Protein AF-A0A7V2GY27-F1 (afdb_monomer_lite)

Sequence (184 aa):
MRRNFKLAAVVVALALAGCASVPTGPSLQALPGRTKSFEAFQYDDAVCRDYALAQIGGRSASDRANEAAAASAVAGTVIGAAAGAAIGGDSSAAGVGAGLGLITGAMIGAGQAQGSYYASQRRYDAAYYQCMYAKGHKVPLYGRYTPTPRRPPPPPPPPSAPPVYPPADLPPSAYPPPNAPPPR

Structure (mmCIF, N/CA/C/O backbone):
data_AF-A0A7V2GY27-F1
#
_entry.id   AF-A0A7V2GY27-F1
#
loop_
_atom_site.group_PDB
_atom_site.id
_atom_site.type_symbol
_atom_site.label_atom_id
_atom_site.label_alt_id
_atom_site.label_comp_id
_atom_site.label_asym_id
_atom_site.label_entity_id
_atom_site.label_seq_id
_atom_site.pdbx_PDB_ins_code
_atom_site.Cartn_x
_atom_site.Cartn_y
_atom_site.Cartn_z
_atom_site.occupancy
_atom_site.B_iso_or_equiv
_atom_site.auth_seq_id
_atom_site.auth_comp_id
_atom_site.auth_asym_id
_atom_site.auth_atom_id
_atom_site.pdbx_PDB_model_num
ATOM 1 N N . MET A 1 1 ? 26.731 -26.761 -19.975 1.00 52.31 1 MET A N 1
ATOM 2 C CA . MET A 1 1 ? 26.980 -25.427 -19.372 1.00 52.31 1 MET A CA 1
ATOM 3 C C . MET A 1 1 ? 25.763 -24.492 -19.418 1.00 52.31 1 MET A C 1
ATOM 5 O O . MET A 1 1 ? 25.386 -23.979 -18.376 1.00 52.31 1 MET A O 1
ATOM 9 N N . ARG A 1 2 ? 25.071 -24.325 -20.560 1.00 56.22 2 ARG A N 1
ATOM 10 C CA . ARG A 1 2 ? 23.906 -23.412 -20.699 1.00 56.22 2 ARG A CA 1
ATOM 11 C C . ARG A 1 2 ? 22.703 -23.712 -19.781 1.00 56.22 2 ARG A C 1
ATOM 13 O O . ARG A 1 2 ? 21.993 -22.791 -19.398 1.00 56.22 2 ARG A O 1
ATOM 20 N N . ARG A 1 3 ? 22.467 -24.980 -19.417 1.00 60.03 3 ARG A N 1
ATOM 21 C CA . ARG A 1 3 ? 21.336 -25.394 -18.558 1.00 60.03 3 ARG A CA 1
ATOM 22 C C . ARG A 1 3 ? 21.545 -25.023 -17.083 1.00 60.03 3 ARG A C 1
ATOM 24 O O . ARG A 1 3 ? 20.613 -24.565 -16.437 1.00 60.03 3 ARG A O 1
ATOM 31 N N . ASN A 1 4 ? 22.782 -25.120 -16.599 1.00 55.03 4 ASN A N 1
ATOM 32 C CA . ASN A 1 4 ? 23.140 -24.802 -15.214 1.00 55.03 4 ASN A CA 1
ATOM 33 C C . ASN A 1 4 ? 23.143 -23.283 -14.972 1.00 55.03 4 ASN A C 1
ATOM 35 O O . ASN A 1 4 ? 22.745 -22.840 -13.904 1.00 55.03 4 ASN A O 1
ATOM 39 N N . PHE A 1 5 ? 23.503 -22.487 -15.986 1.00 61.53 5 PHE A N 1
ATOM 40 C CA . PHE A 1 5 ? 23.463 -21.021 -15.911 1.00 61.53 5 PHE A CA 1
ATOM 41 C C . PHE A 1 5 ? 22.023 -20.479 -15.848 1.00 61.53 5 PHE A C 1
ATOM 43 O O . PHE A 1 5 ? 21.735 -19.562 -15.086 1.00 61.53 5 PHE A O 1
ATOM 50 N N . LYS A 1 6 ? 21.090 -21.099 -16.591 1.00 62.25 6 LYS A N 1
ATOM 51 C CA . LYS A 1 6 ? 19.653 -20.782 -16.508 1.00 62.25 6 LYS A CA 1
ATOM 52 C C . LYS A 1 6 ? 19.064 -21.144 -15.142 1.00 62.25 6 LYS A C 1
ATOM 54 O O . LYS A 1 6 ? 18.304 -20.360 -14.589 1.00 62.25 6 LYS A O 1
ATOM 59 N N . LEU A 1 7 ? 19.443 -22.298 -14.588 1.00 62.97 7 LEU A N 1
ATOM 60 C CA . LEU A 1 7 ? 19.020 -22.721 -13.249 1.00 62.97 7 LEU A CA 1
ATOM 61 C C . LEU A 1 7 ? 19.552 -21.780 -12.159 1.00 62.97 7 LEU A C 1
ATOM 63 O O . LEU A 1 7 ? 18.785 -21.372 -11.297 1.00 62.97 7 LEU A O 1
ATOM 67 N N . ALA A 1 8 ? 20.820 -21.367 -12.236 1.00 66.88 8 ALA A N 1
ATOM 68 C CA . ALA A 1 8 ? 21.403 -20.418 -11.288 1.00 66.88 8 ALA A CA 1
ATOM 69 C C . ALA A 1 8 ? 20.714 -19.041 -11.334 1.00 66.88 8 ALA A C 1
ATOM 71 O O . ALA A 1 8 ? 20.395 -18.484 -10.288 1.00 66.88 8 ALA A O 1
ATOM 72 N N . ALA A 1 9 ? 20.415 -18.521 -12.530 1.00 68.50 9 ALA A N 1
ATOM 73 C CA . ALA A 1 9 ? 19.710 -17.247 -12.689 1.00 68.50 9 ALA A CA 1
ATOM 74 C C . ALA A 1 9 ? 18.280 -17.284 -12.117 1.00 68.50 9 ALA A C 1
ATOM 76 O O . ALA A 1 9 ? 17.857 -16.338 -11.457 1.00 68.50 9 ALA A O 1
ATOM 77 N N . VAL A 1 10 ? 17.555 -18.391 -12.317 1.00 70.94 10 VAL A N 1
ATOM 78 C CA . VAL A 1 10 ? 16.206 -18.586 -11.755 1.00 70.94 10 VAL A CA 1
ATOM 79 C C . VAL A 1 10 ? 16.255 -18.697 -10.231 1.00 70.94 10 VAL A C 1
ATOM 81 O O . VAL A 1 10 ? 15.447 -18.073 -9.551 1.00 70.94 10 VAL A O 1
ATOM 84 N N . VAL A 1 11 ? 17.222 -19.435 -9.681 1.00 70.19 11 VAL A N 1
ATOM 85 C CA . VAL A 1 11 ? 17.384 -19.597 -8.227 1.00 70.19 11 VAL A CA 1
ATOM 86 C C . VAL A 1 11 ? 17.733 -18.271 -7.550 1.00 70.19 11 VAL A C 1
ATOM 88 O O . VAL A 1 11 ? 17.158 -17.953 -6.515 1.00 70.19 11 VAL A O 1
ATOM 91 N N . VAL A 1 12 ? 18.615 -17.465 -8.148 1.00 70.25 12 VAL A N 1
ATOM 92 C CA . VAL A 1 12 ? 18.959 -16.133 -7.625 1.00 70.25 12 VAL A CA 1
ATOM 93 C C . VAL A 1 12 ? 17.755 -15.188 -7.692 1.00 70.25 12 VAL A C 1
ATOM 95 O O . VAL A 1 12 ? 17.472 -14.501 -6.713 1.00 70.25 12 VAL A O 1
ATOM 98 N N . ALA A 1 13 ? 16.995 -15.198 -8.792 1.00 66.81 13 ALA A N 1
ATOM 99 C CA . ALA A 1 13 ? 15.778 -14.396 -8.923 1.00 66.81 13 ALA A CA 1
ATOM 100 C C . ALA A 1 13 ? 14.701 -14.781 -7.888 1.00 66.81 13 ALA A C 1
ATOM 102 O O . ALA A 1 13 ? 14.084 -13.901 -7.290 1.00 66.81 13 ALA A O 1
ATOM 103 N N . LEU A 1 14 ? 14.515 -16.081 -7.626 1.00 63.41 14 LEU A N 1
ATOM 104 C CA . LEU A 1 14 ? 13.609 -16.562 -6.578 1.00 63.41 14 LEU A CA 1
ATOM 105 C C . LEU A 1 14 ? 14.096 -16.195 -5.169 1.00 63.41 14 LEU A C 1
ATOM 107 O O . LEU A 1 14 ? 13.284 -15.812 -4.330 1.00 63.41 14 LEU A O 1
ATOM 111 N N . ALA A 1 15 ? 15.403 -16.280 -4.908 1.00 61.28 15 ALA A N 1
ATOM 112 C CA . ALA A 1 15 ? 15.974 -15.947 -3.605 1.00 61.28 15 ALA A CA 1
ATOM 113 C C . ALA A 1 15 ? 15.832 -14.451 -3.263 1.00 61.28 15 ALA A C 1
ATOM 115 O O . ALA A 1 15 ? 15.604 -14.106 -2.107 1.00 61.28 15 ALA A O 1
ATOM 116 N N . LEU A 1 16 ? 15.912 -13.563 -4.260 1.00 59.69 16 LEU A N 1
ATOM 117 C CA . LEU A 1 16 ? 15.761 -12.112 -4.079 1.00 59.69 16 LEU A CA 1
ATOM 118 C C . LEU A 1 16 ? 14.300 -11.676 -3.871 1.00 59.69 16 LEU A C 1
ATOM 120 O O . LEU A 1 16 ? 14.054 -10.707 -3.157 1.00 59.69 16 LEU A O 1
ATOM 124 N N . ALA A 1 17 ? 13.328 -12.396 -4.440 1.00 59.81 17 ALA A N 1
ATOM 125 C CA . ALA A 1 17 ? 11.902 -12.105 -4.258 1.00 59.81 17 ALA A CA 1
ATOM 126 C C . ALA A 1 17 ? 11.380 -12.459 -2.847 1.00 59.81 17 ALA A C 1
ATOM 128 O O . ALA A 1 17 ? 10.356 -11.932 -2.418 1.00 59.81 17 ALA A O 1
ATOM 129 N N . GLY A 1 18 ? 12.076 -13.337 -2.115 1.00 53.78 18 GLY A N 1
ATOM 130 C CA . GLY A 1 18 ? 11.618 -13.869 -0.827 1.00 53.78 18 GLY A CA 1
ATOM 131 C C . GLY A 1 18 ? 11.840 -12.972 0.398 1.00 53.78 18 GLY A C 1
ATOM 132 O O . GLY A 1 18 ? 11.224 -13.217 1.431 1.00 53.78 18 GLY A O 1
ATOM 133 N N . CYS A 1 19 ? 12.686 -11.939 0.324 1.00 54.16 19 CYS A N 1
ATOM 134 C CA . CYS A 1 19 ? 13.093 -11.180 1.520 1.00 54.16 19 CYS A CA 1
ATOM 135 C C . CYS A 1 19 ? 12.260 -9.914 1.810 1.00 54.16 19 CYS A C 1
ATOM 137 O O . CYS A 1 19 ? 12.507 -9.255 2.817 1.00 54.16 19 CYS A O 1
ATOM 139 N N . ALA A 1 20 ? 11.280 -9.562 0.970 1.00 54.66 20 ALA A N 1
ATOM 140 C CA . ALA A 1 20 ? 10.454 -8.358 1.127 1.00 54.66 20 ALA A CA 1
ATOM 141 C C . ALA A 1 20 ? 8.989 -8.690 1.470 1.00 54.66 20 ALA A C 1
ATOM 143 O O . ALA A 1 20 ? 8.054 -8.180 0.857 1.00 54.66 20 ALA A O 1
ATOM 144 N N . SER A 1 21 ? 8.755 -9.556 2.457 1.00 50.53 21 SER A N 1
ATOM 145 C CA . SER A 1 21 ? 7.412 -9.734 3.018 1.00 50.53 21 SER A CA 1
ATOM 146 C C . SER A 1 21 ? 7.105 -8.580 3.976 1.00 50.53 21 SER A C 1
ATOM 148 O O . SER A 1 21 ? 7.425 -8.636 5.165 1.00 50.53 21 SER A O 1
ATOM 150 N N . VAL A 1 22 ? 6.513 -7.505 3.458 1.00 53.66 22 VAL A N 1
ATOM 151 C CA . VAL A 1 22 ? 5.982 -6.425 4.298 1.00 53.66 22 VAL A CA 1
ATOM 152 C C . VAL A 1 22 ? 4.658 -6.902 4.908 1.00 53.66 22 VAL A C 1
ATOM 154 O O . VAL A 1 22 ? 3.794 -7.364 4.161 1.00 53.66 22 VAL A O 1
ATOM 157 N N . PRO A 1 23 ? 4.480 -6.847 6.239 1.00 53.91 23 PRO A N 1
ATOM 158 C CA . PRO A 1 23 ? 3.304 -7.412 6.885 1.00 53.91 23 PRO A CA 1
ATOM 159 C C . PRO A 1 23 ? 2.015 -6.718 6.435 1.00 53.91 23 PRO A C 1
ATOM 161 O O . PRO A 1 23 ? 1.900 -5.494 6.436 1.00 53.91 23 PRO A O 1
ATOM 164 N N . THR A 1 24 ? 1.018 -7.528 6.086 1.00 62.22 24 THR A N 1
ATOM 165 C CA . THR A 1 24 ? -0.318 -7.089 5.682 1.00 62.22 24 THR A CA 1
ATOM 166 C C . THR A 1 24 ? -1.163 -6.812 6.920 1.00 62.22 24 THR A C 1
ATOM 168 O O . THR A 1 24 ? -1.846 -7.692 7.450 1.00 62.22 24 THR A O 1
ATOM 171 N N . GLY A 1 25 ? -1.089 -5.588 7.428 1.00 67.12 25 GLY A N 1
ATOM 172 C CA . GLY A 1 25 ? -1.874 -5.152 8.577 1.00 67.12 25 GLY A CA 1
ATOM 173 C C . GLY A 1 25 ? -2.094 -3.644 8.568 1.00 67.12 25 GLY A C 1
ATOM 174 O O . GLY A 1 25 ? -1.379 -2.933 7.859 1.00 67.12 25 GLY A O 1
ATOM 175 N N . PRO A 1 26 ? -3.091 -3.143 9.319 1.00 69.06 26 PRO A N 1
ATOM 176 C CA . PRO A 1 26 ? -3.285 -1.708 9.468 1.00 69.06 26 PRO A CA 1
ATOM 177 C C . PRO A 1 26 ? -2.054 -1.089 10.137 1.00 69.06 26 PRO A C 1
ATOM 179 O O . PRO A 1 26 ? -1.414 -1.720 10.982 1.00 69.06 26 PRO A O 1
ATOM 182 N N . SER A 1 27 ? -1.714 0.145 9.769 1.00 75.69 27 SER A N 1
ATOM 183 C CA . SER A 1 27 ? -0.501 0.790 10.291 1.00 75.69 27 SER A CA 1
ATOM 184 C C . SER A 1 27 ? -0.570 1.102 11.793 1.00 75.69 27 SER A C 1
ATOM 186 O O . SER A 1 27 ? 0.468 1.233 12.439 1.00 75.69 27 SER A O 1
ATOM 188 N N . LEU A 1 28 ? -1.774 1.167 12.371 1.00 80.12 28 LEU A N 1
ATOM 189 C CA . LEU A 1 28 ? -2.019 1.175 13.812 1.00 80.12 28 LEU A CA 1
ATOM 190 C C . LEU A 1 28 ? -3.192 0.242 14.135 1.00 80.12 28 LEU A C 1
ATOM 192 O O . LEU A 1 28 ? -4.124 0.080 13.350 1.00 80.12 28 LEU A O 1
ATOM 196 N N . GLN A 1 29 ? -3.162 -0.378 15.310 1.00 81.69 29 GLN A N 1
ATOM 197 C CA . GLN A 1 29 ? -4.257 -1.247 15.739 1.00 81.69 29 GLN A CA 1
ATOM 198 C C . GLN A 1 29 ? -5.392 -0.422 16.356 1.00 81.69 29 GLN A C 1
ATOM 200 O O . GLN A 1 29 ? -5.151 0.505 17.134 1.00 81.69 29 GLN A O 1
ATOM 205 N N . ALA A 1 30 ? -6.636 -0.761 16.007 1.00 84.38 30 ALA A N 1
ATOM 206 C CA . ALA A 1 30 ? -7.815 -0.232 16.683 1.00 84.38 30 ALA A CA 1
ATOM 207 C C . ALA A 1 30 ? -7.973 -0.887 18.066 1.00 84.38 30 ALA A C 1
ATOM 209 O O . ALA A 1 30 ? -7.507 -2.000 18.295 1.00 84.38 30 ALA A O 1
ATOM 210 N N . LEU A 1 31 ? -8.636 -0.195 18.992 1.00 85.94 31 LEU A N 1
ATOM 211 C CA . LEU A 1 31 ? -8.922 -0.710 20.331 1.00 85.94 31 LEU A CA 1
ATOM 212 C C . LEU A 1 31 ? -10.403 -1.090 20.474 1.00 85.94 31 LEU A C 1
ATOM 214 O O . LEU A 1 31 ? -11.264 -0.427 19.881 1.00 85.94 31 LEU A O 1
ATOM 218 N N . PRO A 1 32 ? -10.723 -2.075 21.335 1.00 84.75 32 PRO A N 1
ATOM 219 C CA . PRO A 1 32 ? -12.102 -2.408 21.655 1.00 84.75 32 PRO A CA 1
ATOM 220 C C . PRO A 1 32 ? -12.875 -1.188 22.169 1.00 84.75 32 PRO A C 1
ATOM 222 O O . PRO A 1 32 ? -12.376 -0.377 22.963 1.00 84.75 32 PRO A O 1
ATOM 225 N N . GLY A 1 33 ? -14.127 -1.061 21.726 1.00 84.31 33 GLY A N 1
ATOM 226 C CA . GLY A 1 33 ? -15.079 -0.134 22.334 1.00 84.31 33 GLY A CA 1
ATOM 227 C C . GLY A 1 33 ? -15.289 -0.454 23.820 1.00 84.31 33 GLY A C 1
ATOM 228 O O . GLY A 1 33 ? -15.193 -1.604 24.235 1.00 84.31 33 GLY A O 1
ATOM 229 N N . ARG A 1 34 ? -15.622 0.555 24.641 1.00 77.69 34 ARG A N 1
ATOM 230 C CA . ARG A 1 34 ? -15.824 0.376 26.101 1.00 77.69 34 ARG A CA 1
ATOM 231 C C . ARG A 1 34 ? -16.941 -0.617 26.453 1.00 77.69 34 ARG A C 1
ATOM 233 O O . ARG A 1 34 ? -17.018 -1.052 27.593 1.00 77.69 34 ARG A O 1
ATOM 240 N N . THR A 1 35 ? -17.811 -0.918 25.496 1.00 82.69 35 THR A N 1
ATOM 241 C CA . THR A 1 35 ? -18.996 -1.769 25.639 1.00 82.69 35 THR A CA 1
ATOM 242 C C . THR A 1 35 ? -18.878 -3.096 24.877 1.00 82.69 35 THR A C 1
ATOM 244 O O . THR A 1 35 ? -19.843 -3.852 24.842 1.00 82.69 35 THR A O 1
ATOM 247 N N . LYS A 1 36 ? -17.732 -3.392 24.244 1.00 83.50 36 LYS A N 1
ATOM 248 C CA . LYS A 1 36 ? -17.514 -4.602 23.431 1.00 83.50 36 LYS A CA 1
ATOM 249 C C . LYS A 1 36 ? -16.613 -5.597 24.170 1.00 83.50 36 LYS A C 1
ATOM 251 O O . LYS A 1 36 ? -15.629 -5.187 24.780 1.00 83.50 36 LYS A O 1
ATOM 256 N N . SER A 1 37 ? -16.928 -6.895 24.087 1.00 89.44 37 SER A N 1
ATOM 257 C CA . SER A 1 37 ? -16.021 -7.949 24.561 1.00 89.44 37 SER A CA 1
ATOM 258 C C . SER A 1 37 ? -14.826 -8.103 23.618 1.00 89.44 37 SER A C 1
ATOM 260 O O . SER A 1 37 ? -14.854 -7.653 22.467 1.00 89.44 37 SER A O 1
ATOM 262 N N . PHE A 1 38 ? -13.771 -8.752 24.104 1.00 88.19 38 PHE A N 1
ATOM 263 C CA . PHE A 1 38 ? -12.585 -9.007 23.298 1.00 88.19 38 PHE A CA 1
ATOM 264 C C . PHE A 1 38 ? -12.872 -9.976 22.141 1.00 88.19 38 PHE A C 1
ATOM 266 O O . PHE A 1 38 ? -12.387 -9.763 21.034 1.00 88.19 38 PHE A O 1
ATOM 273 N N . GLU A 1 39 ? -13.721 -10.985 22.343 1.00 90.00 39 GLU A N 1
ATOM 274 C CA . GLU A 1 39 ? -14.120 -11.923 21.285 1.00 90.00 39 GLU A CA 1
ATOM 275 C C . GLU A 1 39 ? -14.894 -11.208 20.173 1.00 90.00 39 GLU A C 1
ATOM 277 O O . GLU A 1 39 ? -14.614 -11.408 18.991 1.00 90.00 39 GLU A O 1
ATOM 282 N N . ALA A 1 40 ? -15.819 -10.315 20.545 1.00 90.06 40 ALA A N 1
ATOM 283 C CA . ALA A 1 40 ? -16.551 -9.496 19.583 1.00 90.06 40 ALA A CA 1
ATOM 284 C C . ALA A 1 40 ? -15.607 -8.568 18.803 1.00 90.06 40 ALA A C 1
ATOM 286 O O . ALA A 1 40 ? -15.777 -8.384 17.600 1.00 90.06 40 ALA A O 1
ATOM 287 N N . PHE A 1 41 ? -14.592 -8.010 19.469 1.00 92.00 41 PHE A N 1
ATOM 288 C CA . PHE A 1 41 ? -13.549 -7.230 18.808 1.00 92.00 41 PHE A CA 1
ATOM 289 C C . PHE A 1 41 ? -12.737 -8.072 17.818 1.00 92.00 41 PHE A C 1
ATOM 291 O O . PHE A 1 41 ? -12.538 -7.617 16.701 1.00 92.00 41 PHE A O 1
ATOM 298 N N . GLN A 1 42 ? -12.310 -9.288 18.175 1.00 91.56 42 GLN A N 1
ATOM 299 C CA . GLN A 1 42 ? -11.539 -10.141 17.262 1.00 91.56 42 GLN A CA 1
ATOM 300 C C . GLN A 1 42 ? -12.334 -10.530 16.011 1.00 91.56 42 GLN A C 1
ATOM 302 O O . GLN A 1 42 ? -11.801 -10.495 14.902 1.00 91.56 42 GLN A O 1
ATOM 307 N N . TYR A 1 43 ? -13.620 -10.853 16.173 1.00 93.69 43 TYR A N 1
ATOM 308 C CA . TYR A 1 43 ? -14.501 -11.125 15.037 1.00 93.69 43 TYR A CA 1
ATOM 309 C C . TYR A 1 43 ? -14.671 -9.887 14.145 1.00 93.69 43 TYR A C 1
ATOM 311 O O . TYR A 1 43 ? -14.572 -9.964 12.920 1.00 93.69 43 TYR A O 1
ATOM 319 N N . ASP A 1 44 ? -14.897 -8.725 14.760 1.00 92.88 44 ASP A N 1
ATOM 320 C CA . ASP A 1 44 ? -15.034 -7.460 14.046 1.00 92.88 44 ASP A CA 1
ATOM 321 C C . ASP A 1 44 ? -13.736 -7.046 13.332 1.00 92.88 44 ASP A C 1
ATOM 323 O O . ASP A 1 44 ? -13.807 -6.587 12.192 1.00 92.88 44 ASP A O 1
ATOM 327 N N . ASP A 1 45 ? -12.573 -7.259 13.953 1.00 90.88 45 ASP A N 1
ATOM 328 C CA . ASP A 1 45 ? -11.250 -6.992 13.380 1.00 90.88 45 ASP A CA 1
ATOM 329 C C . 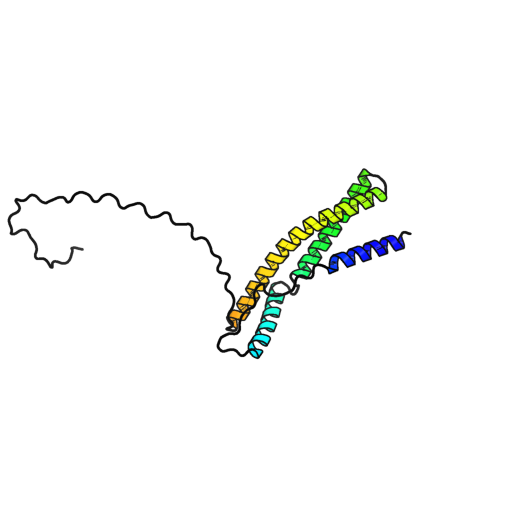ASP A 1 45 ? -11.019 -7.817 12.112 1.00 90.88 45 ASP A C 1
ATOM 331 O O . ASP A 1 45 ? -10.674 -7.251 11.076 1.00 90.88 45 ASP A O 1
ATOM 335 N N . ALA A 1 46 ? -11.283 -9.127 12.157 1.00 91.31 46 ALA A N 1
ATOM 336 C CA . ALA A 1 46 ? -11.143 -10.007 10.998 1.00 91.31 46 ALA A CA 1
ATOM 337 C C . ALA A 1 46 ? -12.033 -9.556 9.826 1.00 91.31 46 ALA A C 1
ATOM 339 O O . ALA A 1 46 ? -11.549 -9.375 8.709 1.00 91.31 46 ALA A O 1
ATOM 340 N N . VAL A 1 47 ? -13.312 -9.265 10.094 1.00 93.50 47 VAL A N 1
ATOM 341 C CA . VAL A 1 47 ? -14.252 -8.768 9.074 1.00 93.50 47 VAL A CA 1
ATOM 342 C C . VAL A 1 47 ? -13.790 -7.429 8.491 1.00 93.50 47 VAL A C 1
ATOM 344 O O . VAL A 1 47 ? -13.871 -7.213 7.281 1.00 93.50 47 VAL A O 1
ATOM 347 N N . CYS A 1 48 ? -13.300 -6.514 9.329 1.00 92.56 48 CYS A N 1
ATOM 348 C CA . CYS A 1 48 ? -12.838 -5.209 8.868 1.00 92.56 48 CYS A CA 1
ATOM 349 C C . CYS A 1 48 ? -11.516 -5.282 8.090 1.00 92.56 48 CYS A C 1
ATOM 351 O O . CYS A 1 48 ? -11.313 -4.470 7.184 1.00 92.56 48 CYS A O 1
ATOM 353 N N . ARG A 1 49 ? -10.640 -6.251 8.385 1.00 90.19 49 ARG A N 1
ATOM 354 C CA . ARG A 1 49 ? -9.448 -6.540 7.571 1.00 90.19 49 ARG A CA 1
ATOM 355 C C . ARG A 1 49 ? -9.831 -7.052 6.189 1.00 90.19 49 ARG A C 1
ATOM 357 O O . ARG A 1 49 ? -9.339 -6.510 5.204 1.00 90.19 49 ARG A O 1
ATOM 364 N N . ASP A 1 50 ? -10.754 -8.005 6.105 1.00 89.81 50 ASP A N 1
ATOM 365 C CA . ASP A 1 50 ? -11.231 -8.534 4.820 1.00 89.81 50 ASP A CA 1
ATOM 366 C C . ASP A 1 50 ? -11.910 -7.452 3.976 1.00 89.81 50 ASP A C 1
ATOM 368 O O . ASP A 1 50 ? -11.632 -7.315 2.783 1.00 89.81 50 ASP A O 1
ATOM 372 N N . TYR A 1 51 ? -12.739 -6.611 4.599 1.00 90.75 51 TYR A N 1
ATOM 373 C CA . TYR A 1 51 ? -13.337 -5.456 3.932 1.00 90.75 51 TYR A CA 1
ATOM 374 C C . TYR A 1 51 ? -12.277 -4.479 3.396 1.00 90.75 51 TYR A C 1
ATOM 376 O O . TYR A 1 51 ? -12.364 -4.015 2.255 1.00 90.75 51 TYR A O 1
ATOM 384 N N . ALA A 1 52 ? -11.249 -4.181 4.193 1.00 89.50 52 ALA A N 1
ATOM 385 C CA . ALA A 1 52 ? -10.159 -3.304 3.782 1.00 89.50 52 ALA A CA 1
ATOM 386 C C . ALA A 1 52 ? -9.308 -3.911 2.653 1.00 89.50 52 ALA A C 1
ATOM 388 O O . ALA A 1 52 ? -8.928 -3.191 1.725 1.00 89.50 52 ALA A O 1
ATOM 389 N N . LEU A 1 53 ? -9.060 -5.227 2.678 1.00 86.69 53 LEU A N 1
ATOM 390 C CA . LEU A 1 53 ? -8.411 -5.959 1.585 1.00 86.69 53 LEU A CA 1
ATOM 391 C C . LEU A 1 53 ? -9.245 -5.890 0.301 1.00 86.69 53 LEU A C 1
ATOM 393 O O . LEU A 1 53 ? -8.709 -5.599 -0.771 1.00 86.69 53 LEU A O 1
ATOM 397 N N . ALA A 1 54 ? -10.560 -6.093 0.397 1.00 85.94 54 ALA A N 1
ATOM 398 C CA . ALA A 1 54 ? -11.463 -5.992 -0.746 1.00 85.94 54 ALA A CA 1
ATOM 399 C C . ALA A 1 54 ? -11.427 -4.588 -1.380 1.00 85.94 54 ALA A C 1
ATOM 401 O O . ALA A 1 54 ? -11.338 -4.468 -2.602 1.00 85.94 54 ALA A O 1
ATOM 402 N N . GLN A 1 55 ? -11.379 -3.528 -0.565 1.00 84.06 55 GLN A N 1
ATOM 403 C CA . GLN A 1 55 ? -11.301 -2.131 -1.021 1.00 84.06 55 GLN A CA 1
ATOM 404 C C . GLN A 1 55 ? -10.010 -1.788 -1.784 1.00 84.06 55 GLN A C 1
ATOM 406 O O . GLN A 1 55 ? -10.003 -0.890 -2.628 1.00 84.06 55 GLN A O 1
ATOM 411 N N . ILE A 1 56 ? -8.909 -2.506 -1.540 1.00 82.81 56 ILE A N 1
ATOM 412 C CA . ILE A 1 56 ? -7.660 -2.333 -2.302 1.00 82.81 56 ILE A CA 1
ATOM 413 C C . ILE A 1 56 ? -7.534 -3.296 -3.495 1.00 82.81 56 ILE A C 1
ATOM 415 O O . ILE A 1 56 ? -6.531 -3.251 -4.218 1.00 82.81 56 ILE A O 1
ATOM 419 N N . GLY A 1 57 ? -8.574 -4.093 -3.767 1.00 77.06 57 GLY A N 1
ATOM 420 C CA . GLY A 1 57 ? -8.671 -5.008 -4.907 1.00 77.06 57 GLY A CA 1
ATOM 421 C C . GLY A 1 57 ? -8.323 -6.461 -4.582 1.00 77.06 57 GLY A C 1
ATOM 422 O O . GLY A 1 57 ? -7.872 -7.176 -5.473 1.00 77.06 57 GLY A O 1
ATOM 423 N N . GLY A 1 58 ? -8.458 -6.881 -3.319 1.00 67.31 58 GLY A N 1
ATOM 424 C CA . GLY A 1 58 ? -8.236 -8.263 -2.866 1.00 67.31 58 GLY A CA 1
ATOM 425 C C . GLY A 1 58 ? -6.781 -8.736 -2.924 1.00 67.31 58 GLY A C 1
ATOM 426 O O . GLY A 1 58 ? -6.493 -9.881 -2.593 1.00 67.31 58 GLY A O 1
ATOM 427 N N . ARG A 1 59 ? -5.860 -7.863 -3.343 1.00 65.44 59 ARG A N 1
ATOM 428 C CA . ARG A 1 59 ? -4.417 -8.094 -3.346 1.00 65.44 59 ARG A CA 1
ATOM 429 C C . ARG A 1 59 ? -3.776 -7.236 -2.279 1.00 65.44 59 ARG A C 1
ATOM 431 O O . ARG A 1 59 ? -4.095 -6.052 -2.153 1.00 65.44 59 ARG A O 1
ATOM 438 N N . SER A 1 60 ? -2.870 -7.839 -1.527 1.00 68.06 60 SER A N 1
ATOM 439 C CA . SER A 1 60 ? -2.136 -7.134 -0.492 1.00 68.06 60 SER A CA 1
ATOM 440 C C . SER A 1 60 ? -1.242 -6.036 -1.082 1.00 68.06 60 SER A C 1
ATOM 442 O O . SER A 1 60 ? -0.880 -6.053 -2.264 1.00 68.06 60 SER A O 1
ATOM 444 N N . ALA A 1 61 ? -0.850 -5.067 -0.250 1.00 64.94 61 ALA A N 1
ATOM 445 C CA . ALA A 1 61 ? 0.122 -4.052 -0.653 1.00 64.94 61 ALA A CA 1
ATOM 446 C C . ALA A 1 61 ? 1.472 -4.682 -1.063 1.00 64.94 61 ALA A C 1
ATOM 448 O O . ALA A 1 61 ? 2.137 -4.160 -1.958 1.00 64.94 61 ALA A O 1
ATOM 449 N N . SER A 1 62 ? 1.838 -5.827 -0.474 1.00 64.69 62 SER A N 1
ATOM 450 C CA . SER A 1 62 ? 3.022 -6.610 -0.843 1.00 64.69 62 SER A CA 1
ATOM 451 C C . SER A 1 62 ? 2.918 -7.246 -2.230 1.00 64.69 62 SER A C 1
ATOM 453 O O . SER A 1 62 ? 3.889 -7.193 -2.977 1.00 64.69 62 SER A O 1
ATOM 455 N N . ASP A 1 63 ? 1.753 -7.767 -2.634 1.00 68.81 63 ASP A N 1
ATOM 456 C CA . ASP A 1 63 ? 1.591 -8.371 -3.970 1.00 68.81 63 ASP A CA 1
ATOM 457 C C . ASP A 1 63 ? 1.805 -7.332 -5.076 1.00 68.81 63 ASP A C 1
ATOM 459 O O . ASP A 1 63 ? 2.537 -7.562 -6.038 1.00 68.81 63 ASP A O 1
ATOM 463 N N . ARG A 1 64 ? 1.217 -6.143 -4.893 1.00 67.19 64 ARG A N 1
ATOM 464 C CA . ARG A 1 64 ? 1.365 -5.002 -5.811 1.00 67.19 64 ARG A CA 1
ATOM 465 C C . ARG A 1 64 ? 2.813 -4.512 -5.887 1.00 67.19 64 ARG A C 1
ATOM 467 O O . ARG A 1 64 ? 3.285 -4.168 -6.968 1.00 67.19 64 ARG A O 1
ATOM 474 N N . ALA A 1 65 ? 3.508 -4.466 -4.751 1.00 67.12 65 ALA A N 1
ATOM 475 C CA . ALA A 1 65 ? 4.915 -4.079 -4.688 1.00 67.12 65 ALA A CA 1
ATOM 476 C C . ALA A 1 65 ? 5.816 -5.094 -5.410 1.00 67.12 65 ALA A C 1
ATOM 478 O O . ALA A 1 65 ? 6.689 -4.697 -6.181 1.00 67.12 65 ALA A O 1
ATOM 479 N N . ASN A 1 66 ? 5.561 -6.390 -5.222 1.00 69.81 66 ASN A N 1
ATOM 480 C CA . ASN A 1 66 ? 6.338 -7.469 -5.827 1.00 69.81 66 ASN A CA 1
ATOM 481 C C . ASN A 1 66 ? 6.155 -7.538 -7.345 1.00 69.81 66 ASN A C 1
ATOM 483 O O . ASN A 1 66 ? 7.132 -7.692 -8.073 1.00 69.81 66 ASN A O 1
ATOM 487 N N . GLU A 1 67 ? 4.927 -7.375 -7.838 1.00 72.69 67 GLU A N 1
ATOM 488 C CA . GLU A 1 67 ? 4.637 -7.358 -9.275 1.00 72.69 67 GLU A CA 1
ATOM 489 C C . GLU A 1 67 ? 5.319 -6.167 -9.967 1.00 72.69 67 GLU A C 1
ATOM 491 O O . GLU A 1 67 ? 5.971 -6.328 -11.001 1.00 72.69 67 GLU A O 1
ATOM 496 N N . ALA A 1 68 ? 5.260 -4.981 -9.350 1.00 69.44 68 ALA A N 1
ATOM 497 C CA . ALA A 1 68 ? 5.933 -3.788 -9.855 1.00 69.44 68 ALA A CA 1
ATOM 498 C C . ALA A 1 68 ? 7.463 -3.930 -9.840 1.00 69.44 68 ALA A C 1
ATOM 500 O O . ALA A 1 68 ? 8.120 -3.570 -10.821 1.00 69.44 68 ALA A O 1
ATOM 501 N N . ALA A 1 69 ? 8.034 -4.478 -8.762 1.00 68.81 69 ALA A N 1
ATOM 502 C CA . ALA A 1 69 ? 9.467 -4.735 -8.643 1.00 68.81 69 ALA A CA 1
ATOM 503 C C . ALA A 1 69 ? 9.944 -5.779 -9.665 1.00 68.81 69 ALA A C 1
ATOM 505 O O . ALA A 1 69 ? 10.963 -5.578 -10.322 1.00 68.81 69 ALA A O 1
ATOM 506 N N . ALA A 1 70 ? 9.183 -6.856 -9.870 1.00 75.94 70 ALA A N 1
ATOM 507 C CA . ALA A 1 70 ? 9.490 -7.867 -10.876 1.00 75.94 70 ALA A CA 1
ATOM 508 C C . ALA A 1 70 ? 9.432 -7.286 -12.297 1.00 75.94 70 ALA A C 1
ATOM 510 O O . ALA A 1 70 ? 10.349 -7.501 -13.089 1.00 75.94 70 ALA A O 1
ATOM 511 N N . ALA A 1 71 ? 8.401 -6.499 -12.615 1.00 77.50 71 ALA A N 1
ATOM 512 C CA . ALA A 1 71 ? 8.255 -5.871 -13.926 1.00 77.50 71 ALA A CA 1
ATOM 513 C C . ALA A 1 71 ? 9.414 -4.909 -14.248 1.00 77.50 71 ALA A C 1
ATOM 515 O O . ALA A 1 71 ? 9.951 -4.920 -15.356 1.00 77.50 71 ALA A O 1
ATOM 516 N N . SER A 1 72 ? 9.838 -4.107 -13.270 1.00 73.19 72 SER A N 1
ATOM 517 C CA . SER A 1 72 ? 10.940 -3.147 -13.422 1.00 73.19 72 SER A CA 1
ATOM 518 C C . SER A 1 72 ? 12.318 -3.817 -13.445 1.00 73.19 72 SER A C 1
ATOM 520 O O . SER A 1 72 ? 13.174 -3.414 -14.234 1.00 73.19 72 SER A O 1
ATOM 522 N N . ALA A 1 73 ? 12.511 -4.892 -12.678 1.00 72.44 73 ALA A N 1
ATOM 523 C CA . ALA A 1 73 ? 13.699 -5.737 -12.756 1.00 72.44 73 ALA A CA 1
ATOM 524 C C . ALA A 1 73 ? 13.835 -6.379 -14.146 1.00 72.44 73 ALA A C 1
ATOM 526 O O . ALA A 1 73 ? 14.887 -6.270 -14.775 1.00 72.44 73 ALA A O 1
ATOM 527 N N . VAL A 1 74 ? 12.765 -6.986 -14.673 1.00 80.44 74 VAL A N 1
ATOM 528 C CA . VAL A 1 74 ? 12.761 -7.596 -16.014 1.00 80.44 74 VAL A CA 1
ATOM 529 C C . VAL A 1 74 ? 13.027 -6.547 -17.092 1.00 80.44 74 VAL A C 1
ATOM 531 O O . VAL A 1 74 ? 13.915 -6.744 -17.923 1.00 80.44 74 VAL A O 1
ATOM 534 N N . ALA A 1 75 ? 12.320 -5.414 -17.055 1.00 80.12 75 ALA A N 1
ATOM 535 C CA . ALA A 1 75 ? 12.514 -4.334 -18.018 1.00 80.12 75 ALA A CA 1
ATOM 536 C C . ALA A 1 75 ? 13.954 -3.793 -17.991 1.00 80.12 75 ALA A C 1
ATOM 538 O O . ALA A 1 75 ? 14.584 -3.668 -19.042 1.00 80.12 75 ALA A O 1
ATOM 539 N N . GLY A 1 76 ? 14.510 -3.549 -16.800 1.00 78.00 76 GLY A N 1
ATOM 540 C CA . GLY A 1 76 ? 15.892 -3.097 -16.633 1.00 78.00 76 GLY A CA 1
ATOM 541 C C . GLY A 1 76 ? 16.912 -4.116 -17.139 1.00 78.00 76 GLY A C 1
ATOM 542 O O . GLY A 1 76 ? 17.863 -3.747 -17.823 1.00 78.00 76 GLY A O 1
ATOM 543 N N . THR A 1 77 ? 16.679 -5.406 -16.891 1.00 81.31 77 THR A N 1
ATOM 544 C CA . THR A 1 77 ? 17.560 -6.489 -17.354 1.00 81.31 77 THR A CA 1
ATOM 545 C C . THR A 1 77 ? 17.570 -6.592 -18.877 1.00 81.31 77 THR A C 1
ATOM 547 O O . THR A 1 77 ? 18.637 -6.726 -19.465 1.00 81.31 77 THR A O 1
ATOM 550 N N . VAL A 1 78 ? 16.406 -6.507 -19.533 1.00 83.31 78 VAL A N 1
ATOM 551 C CA . VAL A 1 78 ? 16.301 -6.581 -21.003 1.00 83.31 78 VAL A CA 1
ATOM 552 C C . VAL A 1 78 ? 16.984 -5.382 -21.656 1.00 83.31 78 VAL A C 1
ATOM 554 O O . VAL A 1 78 ? 17.786 -5.559 -22.572 1.00 83.31 78 VAL A O 1
ATOM 557 N N . ILE A 1 79 ? 16.710 -4.172 -21.160 1.00 84.12 79 ILE A N 1
ATOM 558 C CA . ILE A 1 79 ? 17.308 -2.937 -21.685 1.00 84.12 79 ILE A CA 1
ATOM 559 C C . ILE A 1 79 ? 18.824 -2.947 -21.461 1.00 84.12 79 ILE A C 1
ATOM 561 O O . ILE A 1 79 ? 19.588 -2.679 -22.387 1.00 84.12 79 ILE A O 1
ATOM 565 N N . GLY A 1 80 ? 19.268 -3.315 -20.258 1.00 76.75 80 GLY A N 1
ATOM 566 C CA . GLY A 1 80 ? 20.682 -3.409 -19.917 1.00 76.75 80 GLY A CA 1
ATOM 567 C C . GLY A 1 80 ? 21.413 -4.480 -20.725 1.00 76.75 80 GLY A C 1
ATOM 568 O O . GLY A 1 80 ? 22.513 -4.232 -21.213 1.00 76.75 80 GLY A O 1
ATOM 569 N N . ALA A 1 81 ? 20.794 -5.643 -20.939 1.00 84.00 81 ALA A N 1
ATOM 570 C CA . ALA A 1 81 ? 21.360 -6.711 -21.758 1.00 84.00 81 ALA A CA 1
ATOM 571 C C . ALA A 1 81 ? 21.513 -6.286 -23.221 1.00 84.00 81 ALA A C 1
ATOM 573 O O . ALA A 1 81 ? 22.561 -6.524 -23.818 1.00 84.00 81 ALA A O 1
ATOM 574 N N . ALA A 1 82 ? 20.488 -5.640 -23.787 1.00 79.19 82 ALA A N 1
ATOM 575 C CA . ALA A 1 82 ? 20.520 -5.143 -25.158 1.00 79.19 82 ALA A CA 1
ATOM 576 C C . ALA A 1 82 ? 21.596 -4.063 -25.336 1.00 79.19 82 ALA A C 1
ATOM 578 O O . ALA A 1 82 ? 22.378 -4.131 -26.282 1.00 79.19 82 ALA A O 1
ATOM 579 N N . ALA A 1 83 ? 21.691 -3.116 -24.398 1.00 83.06 83 ALA A N 1
ATOM 580 C CA . ALA A 1 83 ? 22.724 -2.085 -24.409 1.00 83.06 83 ALA A CA 1
ATOM 581 C C . ALA A 1 83 ? 24.135 -2.682 -24.258 1.00 83.06 83 ALA A C 1
ATOM 583 O O . ALA A 1 83 ? 25.035 -2.339 -25.020 1.00 83.06 83 ALA A O 1
ATOM 584 N N . GLY A 1 84 ? 24.327 -3.629 -23.334 1.00 73.06 84 GLY A N 1
ATOM 585 C CA . GLY A 1 84 ? 25.606 -4.317 -23.142 1.00 73.06 84 GLY A CA 1
ATOM 586 C C . GLY A 1 84 ? 26.029 -5.145 -24.359 1.00 73.06 84 GLY A C 1
ATOM 587 O O . GLY A 1 84 ? 27.192 -5.109 -24.756 1.00 73.06 84 GLY A O 1
ATOM 588 N N . ALA A 1 85 ? 25.079 -5.826 -25.004 1.00 80.44 85 ALA A N 1
ATOM 589 C CA . ALA A 1 85 ? 25.321 -6.572 -26.237 1.00 80.44 85 ALA A CA 1
ATOM 590 C C . ALA A 1 85 ? 25.672 -5.647 -27.414 1.00 80.44 85 ALA A C 1
ATOM 592 O O . ALA A 1 85 ? 26.564 -5.967 -28.193 1.00 80.44 85 ALA A O 1
ATOM 593 N N . ALA A 1 86 ? 25.003 -4.496 -27.533 1.00 81.00 86 ALA A N 1
ATOM 594 C CA . ALA A 1 86 ? 25.270 -3.524 -28.592 1.00 81.00 86 ALA A CA 1
ATOM 595 C C . ALA A 1 86 ? 26.646 -2.851 -28.451 1.00 81.00 86 ALA A C 1
ATOM 597 O O . ALA A 1 86 ? 27.264 -2.520 -29.458 1.00 81.00 86 ALA A O 1
ATOM 598 N N . ILE A 1 87 ? 27.131 -2.662 -27.218 1.00 78.38 87 ILE A N 1
ATOM 599 C CA . ILE A 1 87 ? 28.412 -1.991 -26.946 1.00 78.38 87 ILE A CA 1
ATOM 600 C C . ILE A 1 87 ? 29.598 -2.965 -27.024 1.00 78.38 87 ILE A C 1
ATOM 602 O O . ILE A 1 87 ? 30.651 -2.592 -27.532 1.00 78.38 87 ILE A O 1
ATOM 606 N N . GLY A 1 88 ? 29.453 -4.199 -26.527 1.00 70.81 88 GLY A N 1
ATOM 607 C CA . GLY A 1 88 ? 30.558 -5.168 -26.466 1.00 70.81 88 GLY A CA 1
ATOM 608 C C . GLY A 1 88 ? 30.515 -6.293 -27.502 1.00 70.81 88 GLY A C 1
ATOM 609 O O . GLY A 1 88 ? 31.473 -7.050 -27.598 1.00 70.81 88 GLY A O 1
ATOM 610 N N . GLY A 1 89 ? 29.426 -6.444 -28.265 1.00 73.56 89 GLY A N 1
ATOM 611 C CA . GLY A 1 89 ? 29.288 -7.430 -29.349 1.00 73.56 89 GLY A CA 1
ATOM 612 C C . GLY A 1 89 ? 29.219 -8.903 -28.918 1.00 73.56 89 GLY A C 1
ATOM 613 O O . GLY A 1 89 ? 28.919 -9.768 -29.740 1.00 73.56 89 GLY A O 1
ATOM 614 N N . ASP A 1 90 ? 29.463 -9.204 -27.643 1.00 82.25 90 ASP A N 1
ATOM 615 C CA . ASP A 1 90 ? 29.530 -10.558 -27.110 1.00 82.25 90 ASP A CA 1
ATOM 616 C C . ASP A 1 90 ? 28.545 -10.805 -25.952 1.00 82.25 90 ASP A C 1
ATOM 618 O O . ASP A 1 90 ? 27.947 -9.905 -25.352 1.00 82.25 90 ASP A O 1
ATOM 622 N N . SER A 1 91 ? 28.350 -12.086 -25.634 1.00 79.75 91 SER A N 1
ATOM 623 C CA . SER A 1 91 ? 27.450 -12.508 -24.559 1.00 79.75 91 SER A CA 1
ATOM 624 C C . SER A 1 91 ? 27.949 -12.141 -23.158 1.00 79.75 91 SER A C 1
ATOM 626 O O . SER A 1 91 ? 27.149 -12.123 -22.222 1.00 79.75 91 SER A O 1
ATOM 628 N N . SER A 1 92 ? 29.246 -11.866 -22.991 1.00 80.75 92 SER A N 1
ATOM 629 C CA . SER A 1 92 ? 29.816 -11.408 -21.718 1.00 80.75 92 SER A CA 1
ATOM 630 C C . SER A 1 92 ? 29.388 -9.975 -21.417 1.00 80.75 92 SER A C 1
ATOM 632 O O . SER A 1 92 ? 28.895 -9.708 -20.322 1.00 80.75 92 SER A O 1
ATOM 634 N N . ALA A 1 93 ? 29.480 -9.076 -22.396 1.00 76.50 93 ALA A N 1
ATOM 635 C CA . ALA A 1 93 ? 29.044 -7.692 -22.289 1.00 76.50 93 ALA A CA 1
ATOM 636 C C . ALA A 1 93 ? 27.519 -7.584 -22.144 1.00 76.50 93 ALA A C 1
ATOM 638 O O . ALA A 1 93 ? 27.031 -6.782 -21.346 1.00 76.50 93 ALA A O 1
ATOM 639 N N . ALA A 1 94 ? 26.762 -8.462 -22.813 1.00 80.56 94 ALA A N 1
ATOM 640 C CA . ALA A 1 94 ? 25.324 -8.608 -22.585 1.00 80.56 94 ALA A CA 1
ATOM 641 C C . ALA A 1 94 ? 25.007 -9.011 -21.134 1.00 80.56 94 ALA A C 1
ATOM 643 O O . ALA A 1 94 ? 24.080 -8.477 -20.531 1.00 80.56 94 ALA A O 1
ATOM 644 N N . GLY A 1 95 ? 25.788 -9.926 -20.548 1.00 78.62 95 GLY A N 1
ATOM 645 C CA . GLY A 1 95 ? 25.634 -10.347 -19.153 1.00 78.62 95 GLY A CA 1
ATOM 646 C C . GLY A 1 95 ? 25.947 -9.235 -18.148 1.00 78.62 95 GLY A C 1
ATOM 647 O O . GLY A 1 95 ? 25.193 -9.043 -17.195 1.00 78.62 95 GLY A O 1
ATOM 648 N N . VAL A 1 96 ? 27.013 -8.464 -18.383 1.00 82.81 96 VAL A N 1
ATOM 649 C CA . VAL A 1 96 ? 27.363 -7.296 -17.554 1.00 82.81 96 VAL A CA 1
ATOM 650 C C . VAL A 1 96 ? 26.275 -6.226 -17.646 1.00 82.81 96 VAL A C 1
ATOM 652 O O . VAL A 1 96 ? 25.808 -5.730 -16.621 1.00 82.81 96 VAL A O 1
ATOM 655 N N . GLY A 1 97 ? 25.808 -5.924 -18.860 1.00 76.50 97 GLY A N 1
ATOM 656 C CA . GLY A 1 97 ? 24.714 -4.985 -19.084 1.00 76.50 97 GLY A CA 1
ATOM 657 C C . GLY A 1 97 ? 23.404 -5.439 -18.437 1.00 76.50 97 GLY A C 1
ATOM 658 O O . GLY A 1 97 ? 22.721 -4.633 -17.812 1.00 76.50 97 GLY A O 1
ATOM 659 N N . ALA A 1 98 ? 23.081 -6.733 -18.502 1.00 81.06 98 ALA A N 1
ATOM 660 C CA . ALA A 1 98 ? 21.924 -7.320 -17.829 1.00 81.06 98 ALA A CA 1
ATOM 661 C C . ALA A 1 98 ? 22.012 -7.167 -16.305 1.00 81.06 98 ALA A C 1
ATOM 663 O O . ALA A 1 98 ? 21.034 -6.782 -15.672 1.00 81.06 98 ALA A O 1
ATOM 664 N N . GLY A 1 99 ? 23.184 -7.436 -15.718 1.00 78.81 99 GLY A N 1
ATO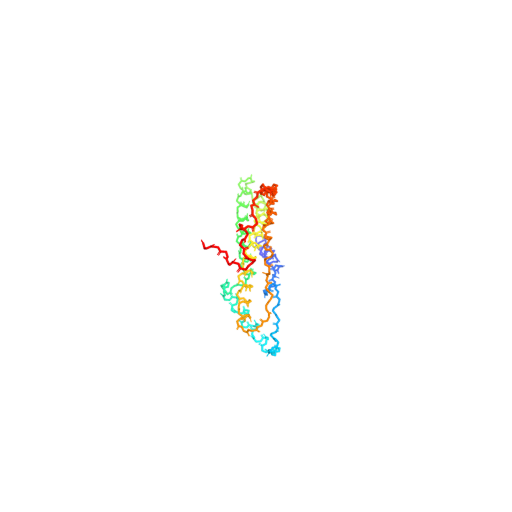M 665 C CA . GLY A 1 99 ? 23.414 -7.300 -14.279 1.00 78.81 99 GLY A CA 1
ATOM 666 C C . GLY A 1 99 ? 23.267 -5.857 -13.798 1.00 78.81 99 GLY A C 1
ATOM 667 O O . GLY A 1 99 ? 22.578 -5.602 -12.812 1.00 78.81 99 GLY A O 1
ATOM 668 N N . LEU A 1 100 ? 23.847 -4.898 -14.523 1.00 82.12 100 LEU A N 1
ATOM 669 C CA . LEU A 1 100 ? 23.707 -3.476 -14.201 1.00 82.12 100 LEU A CA 1
ATOM 670 C C . LEU A 1 100 ? 22.272 -2.985 -14.415 1.00 82.12 100 LEU A C 1
ATOM 672 O O . LEU A 1 100 ? 21.714 -2.317 -13.550 1.00 82.12 100 LEU A O 1
ATOM 676 N N . GLY A 1 101 ? 21.645 -3.378 -15.523 1.00 79.81 101 GLY A N 1
ATOM 677 C CA . GLY A 1 101 ? 20.255 -3.051 -15.824 1.00 79.81 101 GLY A CA 1
ATOM 678 C C . GLY A 1 101 ? 19.272 -3.627 -14.806 1.00 79.81 101 GLY A C 1
ATOM 679 O O . GLY A 1 101 ? 18.313 -2.953 -14.438 1.00 79.81 101 GLY A O 1
ATOM 680 N N . LEU A 1 102 ? 19.534 -4.829 -14.287 1.00 82.88 102 LEU A N 1
ATOM 681 C CA . LEU A 1 102 ? 18.780 -5.423 -13.186 1.00 82.88 102 LEU A CA 1
ATOM 682 C C . LEU A 1 102 ? 18.921 -4.586 -11.912 1.00 82.88 102 LEU A C 1
ATOM 684 O O . LEU A 1 102 ? 17.912 -4.265 -11.297 1.00 82.88 102 LEU A O 1
ATOM 688 N N . ILE A 1 103 ? 20.146 -4.223 -11.516 1.00 82.50 103 ILE A N 1
ATOM 689 C CA . ILE A 1 103 ? 20.391 -3.442 -10.293 1.00 82.50 103 ILE A CA 1
ATOM 690 C C . ILE A 1 103 ? 19.702 -2.078 -10.391 1.00 82.50 103 ILE A C 1
ATOM 692 O O . ILE A 1 103 ? 18.948 -1.695 -9.496 1.00 82.50 103 ILE A O 1
ATOM 696 N N . THR A 1 104 ? 19.905 -1.359 -11.495 1.00 82.06 104 THR A N 1
ATOM 697 C CA . THR A 1 104 ? 19.284 -0.048 -11.708 1.00 82.06 104 THR A CA 1
ATOM 698 C C . THR A 1 104 ? 17.762 -0.160 -11.822 1.00 82.06 104 THR A C 1
ATOM 700 O O . THR A 1 104 ? 17.039 0.624 -11.206 1.00 82.06 104 THR A O 1
ATOM 703 N N . GLY A 1 105 ? 17.257 -1.164 -12.544 1.00 75.00 105 GLY A N 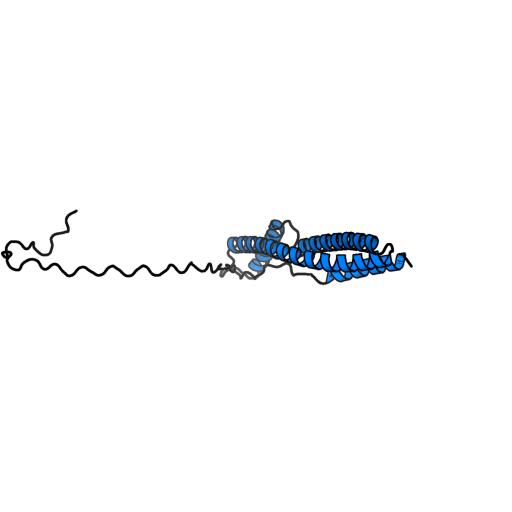1
ATOM 704 C CA . GLY A 1 105 ? 15.825 -1.444 -12.665 1.00 75.00 105 GLY A CA 1
ATOM 705 C C . GLY A 1 105 ? 15.179 -1.787 -11.323 1.00 75.00 105 GLY A C 1
ATOM 706 O O . GLY A 1 105 ? 14.103 -1.279 -11.019 1.00 75.00 105 GLY A O 1
ATOM 707 N N . ALA A 1 106 ? 15.864 -2.560 -10.479 1.00 76.19 106 ALA A N 1
ATOM 708 C CA . ALA A 1 106 ? 15.412 -2.903 -9.137 1.00 76.19 106 ALA A CA 1
ATOM 709 C C . ALA A 1 106 ? 15.375 -1.685 -8.205 1.00 76.19 106 ALA A C 1
ATOM 711 O O . ALA A 1 106 ? 14.443 -1.562 -7.419 1.00 76.19 106 ALA A O 1
ATOM 712 N N . MET A 1 107 ? 16.329 -0.752 -8.305 1.00 77.12 107 MET A N 1
ATOM 713 C CA . MET A 1 107 ? 16.307 0.487 -7.511 1.00 77.12 107 MET A CA 1
ATOM 714 C C . MET A 1 107 ? 15.129 1.394 -7.890 1.00 77.12 107 MET A C 1
ATOM 716 O O . MET A 1 107 ? 14.418 1.894 -7.018 1.00 77.12 107 MET A O 1
ATOM 720 N N . ILE A 1 108 ? 14.889 1.575 -9.192 1.00 76.69 108 ILE A N 1
ATOM 721 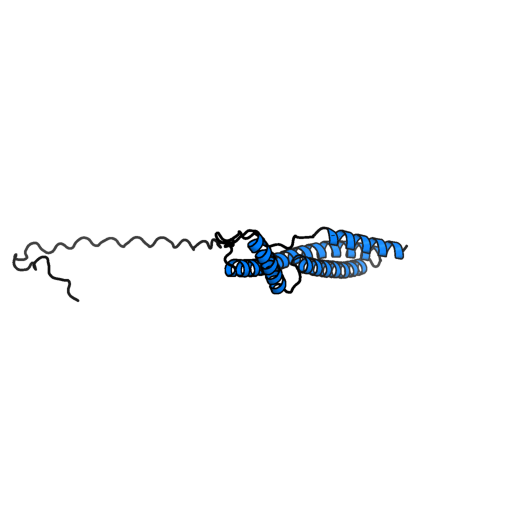C CA . ILE A 1 108 ? 13.745 2.352 -9.693 1.00 76.69 108 ILE A CA 1
ATOM 722 C C . ILE A 1 108 ? 12.431 1.656 -9.304 1.00 76.69 108 ILE A C 1
ATOM 724 O O . ILE A 1 108 ? 11.496 2.300 -8.824 1.00 76.69 108 ILE A O 1
ATOM 728 N N . GLY A 1 109 ? 12.390 0.331 -9.444 1.00 70.81 109 GLY A N 1
ATOM 729 C CA . GLY A 1 109 ? 11.291 -0.520 -9.006 1.00 70.81 109 GLY A CA 1
ATOM 730 C C . GLY A 1 109 ? 10.992 -0.394 -7.521 1.00 70.81 109 GLY A C 1
ATOM 731 O O . GLY A 1 109 ? 9.836 -0.222 -7.149 1.00 70.81 109 GLY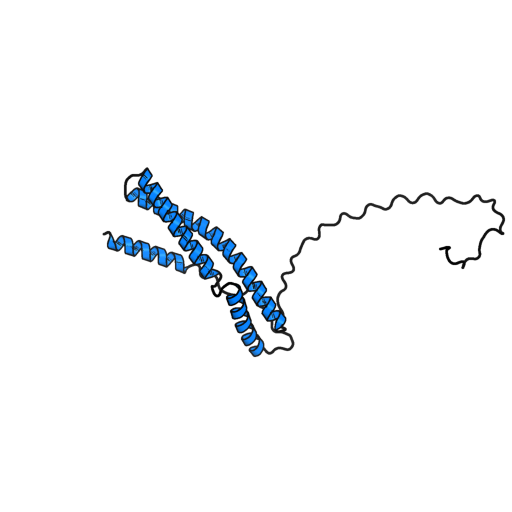 A O 1
ATOM 732 N N . ALA A 1 110 ? 12.023 -0.399 -6.676 1.00 70.12 110 ALA A N 1
ATOM 733 C CA . ALA A 1 110 ? 11.896 -0.254 -5.231 1.00 70.12 110 ALA A CA 1
ATOM 734 C C . ALA A 1 110 ? 11.293 1.106 -4.843 1.00 70.12 110 ALA A C 1
ATOM 736 O O . ALA A 1 110 ? 10.412 1.162 -3.987 1.00 70.12 110 ALA A O 1
ATOM 737 N N . GLY A 1 111 ? 11.687 2.195 -5.512 1.00 71.12 111 GLY A N 1
ATOM 738 C CA . GLY A 1 111 ? 11.093 3.519 -5.292 1.00 71.12 111 GLY A CA 1
ATOM 739 C C . GLY A 1 111 ? 9.600 3.569 -5.642 1.00 71.12 111 GLY A C 1
ATOM 740 O O . GLY A 1 111 ? 8.788 4.091 -4.874 1.00 71.12 111 GLY A O 1
ATOM 741 N N . GLN A 1 112 ? 9.217 2.966 -6.770 1.00 69.19 112 GLN A N 1
ATOM 742 C CA . GLN A 1 112 ? 7.817 2.917 -7.209 1.00 69.19 112 GLN A CA 1
ATOM 743 C C . GLN A 1 112 ? 6.967 1.949 -6.381 1.00 69.19 112 GLN A C 1
ATOM 745 O O . GLN A 1 112 ? 5.802 2.240 -6.085 1.00 69.19 112 GLN A O 1
ATOM 750 N N . ALA A 1 113 ? 7.551 0.831 -5.953 1.00 68.31 113 ALA A N 1
ATOM 751 C CA . ALA A 1 113 ? 6.950 -0.103 -5.013 1.00 68.31 113 ALA A CA 1
ATOM 752 C C . ALA A 1 113 ? 6.680 0.584 -3.670 1.00 68.31 113 ALA A C 1
ATOM 754 O O . ALA A 1 113 ? 5.580 0.456 -3.139 1.00 68.31 113 ALA A O 1
ATOM 755 N N . GLN A 1 114 ? 7.615 1.402 -3.179 1.00 71.62 114 GLN A N 1
ATOM 756 C CA . GLN A 1 114 ? 7.445 2.168 -1.947 1.00 71.62 114 GLN A CA 1
ATOM 757 C C . GLN A 1 114 ? 6.286 3.174 -2.046 1.00 71.62 114 GLN A C 1
ATOM 759 O O . GLN A 1 114 ? 5.431 3.239 -1.161 1.00 71.62 114 GLN A O 1
ATOM 764 N N . GLY A 1 115 ? 6.199 3.934 -3.143 1.00 74.00 115 GLY A N 1
ATOM 765 C CA . GLY A 1 115 ? 5.089 4.867 -3.374 1.00 74.00 115 GLY A CA 1
ATOM 766 C C . GLY A 1 115 ? 3.730 4.163 -3.487 1.00 74.00 115 GLY A C 1
ATOM 767 O O . GLY A 1 115 ? 2.746 4.583 -2.867 1.00 74.00 115 GLY A O 1
ATOM 768 N N . SER A 1 116 ? 3.690 3.053 -4.226 1.00 73.25 116 SER A N 1
ATOM 769 C CA . SER A 1 116 ? 2.489 2.230 -4.421 1.00 73.25 116 SER A CA 1
ATOM 770 C C . SER A 1 116 ? 2.045 1.535 -3.131 1.00 73.25 116 SER A C 1
ATOM 772 O O . SER A 1 116 ? 0.843 1.439 -2.864 1.00 73.25 116 SER A O 1
ATOM 774 N N . TYR A 1 117 ? 3.002 1.117 -2.300 1.00 75.19 117 TYR A N 1
ATOM 775 C CA . TYR A 1 117 ? 2.766 0.573 -0.969 1.00 75.19 117 TYR A CA 1
ATOM 776 C C . TYR A 1 117 ? 2.093 1.614 -0.075 1.00 75.19 117 TYR A C 1
ATOM 778 O O . TYR A 1 117 ? 1.001 1.363 0.423 1.00 75.19 117 TYR A O 1
ATOM 786 N N . TYR A 1 118 ? 2.654 2.823 0.051 1.00 78.06 118 TYR A N 1
ATOM 787 C CA . TYR A 1 118 ? 2.053 3.874 0.882 1.00 78.06 118 TYR A CA 1
ATOM 788 C C . TYR A 1 118 ? 0.662 4.303 0.407 1.00 78.06 118 TYR A C 1
ATOM 790 O O . TYR A 1 118 ? -0.197 4.647 1.223 1.00 78.06 118 TYR A O 1
ATOM 798 N N . ALA A 1 119 ? 0.426 4.324 -0.906 1.00 81.00 119 ALA A N 1
ATOM 799 C CA . ALA A 1 119 ? -0.891 4.627 -1.455 1.00 81.00 119 ALA A CA 1
ATOM 800 C C . ALA A 1 119 ? -1.909 3.519 -1.134 1.00 81.00 119 ALA A C 1
ATOM 802 O O . ALA A 1 119 ? -3.035 3.820 -0.734 1.00 81.00 119 ALA A O 1
ATOM 803 N N . SER A 1 120 ? -1.505 2.252 -1.262 1.00 82.19 120 SER A N 1
ATOM 804 C CA . SER A 1 120 ? -2.350 1.093 -0.949 1.00 82.19 120 SER A CA 1
ATOM 805 C C . SER A 1 120 ? -2.620 0.989 0.552 1.00 82.19 120 SER A C 1
ATOM 807 O O . SER A 1 120 ? -3.769 0.832 0.950 1.00 82.19 120 SER A O 1
ATOM 809 N N . GLN A 1 121 ? -1.595 1.195 1.380 1.00 84.19 121 GLN A N 1
ATOM 810 C CA . GLN A 1 121 ? -1.696 1.203 2.836 1.00 84.19 121 GLN A CA 1
ATOM 811 C C . GLN A 1 121 ? -2.651 2.294 3.324 1.00 84.19 121 GLN A C 1
ATOM 813 O O . GLN A 1 121 ? -3.513 2.022 4.146 1.00 84.19 121 GLN A O 1
ATOM 818 N N . ARG A 1 122 ? -2.588 3.513 2.764 1.00 85.31 122 ARG A N 1
ATOM 819 C CA . ARG A 1 122 ? -3.524 4.591 3.132 1.00 85.31 122 ARG A CA 1
ATOM 820 C C . ARG A 1 122 ? -4.980 4.258 2.820 1.00 85.31 122 ARG A C 1
ATOM 822 O O . ARG A 1 122 ? -5.859 4.606 3.602 1.00 85.31 122 ARG A O 1
ATOM 829 N N . ARG A 1 123 ? -5.243 3.611 1.682 1.00 85.38 123 ARG A N 1
ATOM 830 C CA . ARG A 1 123 ? -6.598 3.173 1.311 1.00 85.38 123 ARG A CA 1
ATOM 831 C C . ARG A 1 123 ? -7.076 2.032 2.206 1.00 85.38 123 ARG A C 1
ATOM 833 O O . ARG A 1 123 ? -8.216 2.070 2.656 1.00 85.38 123 ARG A O 1
ATOM 840 N N . TYR A 1 124 ? -6.192 1.077 2.491 1.00 87.50 124 TYR A N 1
ATOM 841 C CA . TYR A 1 124 ? -6.444 -0.022 3.417 1.00 87.50 124 TYR A CA 1
ATOM 842 C C . TYR A 1 124 ? -6.790 0.499 4.815 1.00 87.50 124 TYR A C 1
ATOM 844 O O . TYR A 1 124 ? -7.855 0.200 5.342 1.00 87.50 124 TYR A O 1
ATOM 852 N N . ASP A 1 125 ? -5.927 1.346 5.376 1.00 88.12 125 ASP A N 1
ATOM 853 C CA . ASP A 1 125 ? -6.091 1.961 6.690 1.00 88.12 125 ASP A CA 1
ATOM 854 C C . ASP A 1 125 ? -7.408 2.746 6.765 1.00 88.12 125 ASP A C 1
ATOM 856 O O . ASP A 1 125 ? -8.197 2.552 7.687 1.00 88.12 125 ASP A O 1
ATOM 860 N N . ALA A 1 126 ? -7.698 3.586 5.765 1.00 88.62 126 ALA A N 1
ATOM 861 C CA . ALA A 1 126 ? -8.946 4.344 5.713 1.00 88.62 126 ALA A CA 1
ATOM 862 C C . ALA A 1 126 ? -10.182 3.429 5.729 1.00 88.62 126 ALA A C 1
ATOM 864 O O . ALA A 1 126 ? -11.096 3.662 6.518 1.00 88.62 126 ALA A O 1
ATOM 865 N N . ALA A 1 127 ? -10.200 2.374 4.908 1.00 90.19 127 ALA A N 1
ATOM 866 C CA . ALA A 1 127 ? -11.305 1.419 4.862 1.00 90.19 127 ALA A CA 1
ATOM 867 C C . ALA A 1 127 ? -11.445 0.617 6.169 1.00 90.19 127 ALA A C 1
ATOM 869 O O . ALA A 1 127 ? -12.556 0.446 6.676 1.00 90.19 127 ALA A O 1
ATOM 870 N N . TYR A 1 128 ? -10.324 0.172 6.741 1.00 91.38 128 TYR A N 1
ATOM 871 C CA . TYR A 1 128 ? -10.285 -0.568 8.000 1.00 91.38 128 TYR A CA 1
ATOM 872 C C . TYR A 1 128 ? -10.835 0.276 9.157 1.00 91.38 128 TYR A C 1
ATOM 874 O O . TYR A 1 128 ? -11.742 -0.165 9.867 1.00 91.38 128 TYR A O 1
ATOM 882 N N . TYR A 1 129 ? -10.367 1.519 9.320 1.00 90.94 129 TYR A N 1
ATOM 883 C CA . TYR A 1 129 ? -10.851 2.391 10.393 1.00 90.94 129 TYR A CA 1
ATOM 884 C C . TYR A 1 129 ? -12.300 2.826 10.192 1.00 90.94 129 TYR A C 1
ATOM 886 O O . TYR A 1 129 ? -13.028 2.948 11.173 1.00 90.94 129 TYR A O 1
ATOM 894 N N . GLN A 1 130 ? -12.753 3.019 8.951 1.00 90.38 130 GLN A N 1
ATOM 895 C CA . GLN A 1 130 ? -14.168 3.279 8.672 1.00 90.38 130 GLN A CA 1
ATOM 896 C C . GLN A 1 130 ? -15.051 2.115 9.132 1.00 90.38 130 GLN A C 1
ATOM 898 O O . GLN A 1 130 ? -16.062 2.343 9.794 1.00 90.38 130 GLN A O 1
ATOM 903 N N . CYS A 1 131 ? -14.645 0.875 8.845 1.00 92.19 131 CYS A N 1
ATOM 904 C CA . CYS A 1 131 ? -15.360 -0.316 9.298 1.00 92.19 131 CYS A CA 1
ATOM 905 C C . CYS A 1 131 ? -15.350 -0.436 10.829 1.00 92.19 131 CYS A C 1
ATOM 907 O O . CYS A 1 131 ? -16.405 -0.578 11.449 1.00 92.19 131 CYS A O 1
ATOM 909 N N . MET A 1 132 ? -14.181 -0.299 11.460 1.00 92.88 132 MET A N 1
ATOM 910 C CA . MET A 1 132 ? -14.052 -0.397 12.917 1.00 92.88 132 MET A CA 1
ATOM 911 C C . MET A 1 132 ? -14.844 0.697 13.645 1.00 92.88 132 MET A C 1
ATOM 913 O O . MET A 1 132 ? -15.519 0.411 14.636 1.00 92.88 132 MET A O 1
ATOM 917 N N . TYR A 1 133 ? -14.829 1.929 13.127 1.00 90.38 133 TYR A N 1
ATOM 918 C CA . TYR A 1 133 ? -15.623 3.036 13.657 1.00 90.38 133 TYR A CA 1
ATOM 919 C C . TYR A 1 133 ? -17.127 2.778 13.516 1.00 90.38 133 TYR A C 1
ATOM 921 O O . TYR A 1 133 ? -17.865 2.937 14.487 1.00 90.38 133 TYR A O 1
ATOM 929 N N . ALA A 1 134 ? -17.581 2.304 12.349 1.00 90.88 134 ALA A N 1
ATOM 930 C CA . ALA A 1 134 ? -18.983 1.941 12.127 1.00 90.88 134 ALA A CA 1
ATOM 931 C C . ALA A 1 134 ? -19.454 0.818 13.068 1.00 90.88 134 ALA A C 1
ATOM 933 O O . ALA A 1 134 ? -20.609 0.799 13.487 1.00 90.88 134 ALA A O 1
ATOM 934 N N . LYS A 1 135 ? -18.550 -0.088 13.460 1.00 89.50 135 LYS A N 1
ATOM 935 C CA . LYS A 1 135 ? -18.817 -1.140 14.450 1.00 89.50 135 LYS A CA 1
ATOM 936 C C . LYS A 1 135 ? -18.699 -0.682 15.911 1.00 89.50 135 LYS A C 1
ATOM 938 O O . LYS A 1 135 ? -18.915 -1.497 16.812 1.00 89.50 135 LYS A O 1
ATOM 943 N N . GLY A 1 136 ? -18.392 0.589 16.174 1.00 88.38 136 GLY A N 1
ATOM 944 C CA . GLY A 1 136 ? -18.322 1.160 17.523 1.00 88.38 136 GLY A CA 1
ATOM 945 C C . GLY A 1 136 ? -17.007 0.900 18.265 1.00 88.38 136 GLY A C 1
ATOM 946 O O . GLY A 1 136 ? -16.968 0.981 19.496 1.00 88.38 136 GLY A O 1
ATOM 947 N N . HIS A 1 137 ? -15.932 0.573 17.544 1.00 90.94 137 HIS A N 1
ATOM 948 C CA . HIS A 1 137 ? -14.588 0.430 18.110 1.00 90.94 137 HIS A CA 1
ATOM 949 C C . HIS A 1 137 ? -13.831 1.759 18.103 1.00 90.94 137 HIS A C 1
ATOM 951 O O . HIS A 1 137 ? -14.149 2.686 17.355 1.00 90.94 137 HIS A O 1
ATOM 957 N N . LYS A 1 138 ? -12.811 1.870 18.957 1.00 85.69 138 LYS A N 1
ATOM 958 C CA . LYS A 1 138 ? -11.967 3.065 19.029 1.00 85.69 138 LYS A CA 1
ATOM 959 C C . LYS A 1 138 ? -10.885 2.974 17.963 1.00 85.69 138 LYS A C 1
ATOM 961 O O . LYS A 1 138 ? -10.028 2.098 18.027 1.00 85.69 138 LYS A O 1
ATOM 966 N N . VAL A 1 139 ? -10.897 3.901 17.017 1.00 87.56 139 VAL A N 1
ATOM 967 C CA . VAL A 1 139 ? -9.890 3.973 15.955 1.00 87.56 139 VAL A CA 1
ATOM 968 C C . VAL A 1 139 ? -8.930 5.139 16.197 1.00 87.56 139 VAL A C 1
ATOM 970 O O . VAL A 1 139 ? -9.366 6.200 16.653 1.00 87.56 139 VAL A O 1
ATOM 973 N N . PRO A 1 140 ? -7.628 4.977 15.915 1.00 76.88 140 PRO A N 1
ATOM 974 C CA . PRO A 1 140 ? -6.691 6.086 15.919 1.00 76.88 140 PRO A CA 1
ATOM 975 C C . PRO A 1 140 ? -7.037 7.032 14.766 1.00 76.88 140 PRO A C 1
ATOM 977 O O . PRO A 1 140 ? -6.893 6.702 13.591 1.00 76.88 140 PRO A O 1
ATOM 980 N N . LEU A 1 141 ? -7.513 8.230 15.096 1.00 68.19 141 LEU A N 1
ATOM 981 C CA . LEU A 1 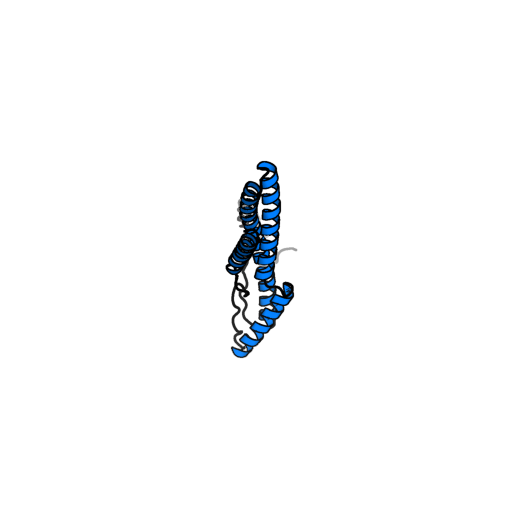141 ? -7.625 9.299 14.115 1.00 68.19 141 LEU A CA 1
ATOM 982 C C . LEU A 1 141 ? -6.221 9.855 13.886 1.00 68.19 141 LEU A C 1
ATOM 984 O O . LEU A 1 141 ? -5.618 10.409 14.806 1.00 68.19 141 LEU A O 1
ATOM 988 N N . TYR A 1 142 ? -5.704 9.747 12.659 1.00 58.59 142 TYR A N 1
ATOM 989 C CA . TYR A 1 142 ? -4.567 10.571 12.259 1.00 58.59 142 TYR A CA 1
ATOM 990 C C . TYR A 1 142 ? -5.056 12.013 12.248 1.00 58.59 142 TYR A C 1
ATOM 992 O O . TYR A 1 142 ? -5.640 12.489 11.273 1.00 58.59 142 TYR A O 1
ATOM 1000 N N . GLY A 1 143 ? -4.837 12.713 13.357 1.00 53.38 143 GLY A N 1
ATOM 1001 C CA . GLY A 1 143 ? -4.862 14.159 13.362 1.00 53.38 143 GLY A CA 1
ATOM 1002 C C . GLY A 1 143 ? -3.796 14.607 12.380 1.00 53.38 143 GLY A C 1
ATOM 1003 O O . GLY A 1 143 ? -2.608 14.615 12.700 1.00 53.38 143 GLY A O 1
ATOM 1004 N N . ARG A 1 144 ? -4.196 14.952 11.154 1.00 45.88 144 ARG A N 1
ATOM 1005 C CA . ARG A 1 144 ? -3.352 15.782 10.311 1.00 45.88 144 ARG A CA 1
ATOM 1006 C C . ARG A 1 144 ? -3.224 17.077 11.102 1.00 45.88 144 ARG A C 1
ATOM 1008 O O . ARG A 1 144 ? -4.159 17.870 11.127 1.00 45.88 144 ARG A O 1
ATOM 1015 N N . TYR A 1 145 ? -2.098 17.262 11.788 1.00 43.41 145 TYR A N 1
ATOM 1016 C CA . TYR A 1 145 ? -1.636 18.584 12.186 1.00 43.41 145 TYR A CA 1
ATOM 1017 C C . TYR A 1 145 ? -1.439 19.330 10.866 1.00 43.41 145 TYR A C 1
ATOM 1019 O O . TYR A 1 145 ? -0.354 19.354 10.298 1.00 43.41 145 TYR A O 1
ATOM 1027 N N . THR A 1 146 ? -2.518 19.847 10.280 1.00 47.44 146 THR A N 1
ATOM 1028 C CA . THR A 1 146 ? -2.407 20.984 9.385 1.00 47.44 146 THR A CA 1
ATOM 1029 C C . THR A 1 146 ? -1.859 22.074 10.281 1.00 47.44 146 THR A C 1
ATOM 1031 O O . THR A 1 146 ? -2.564 22.452 11.222 1.00 47.44 146 THR A O 1
ATOM 1034 N N . PRO A 1 147 ? -0.620 22.554 10.068 1.00 51.53 147 PRO A N 1
ATOM 1035 C CA . PRO A 1 147 ? -0.244 23.823 10.647 1.00 51.53 147 PRO A CA 1
ATOM 1036 C C . PRO A 1 147 ? -1.314 24.776 10.135 1.00 51.53 147 PRO A C 1
ATOM 1038 O O . PRO A 1 147 ? -1.422 25.008 8.929 1.00 51.53 147 PRO A O 1
ATOM 1041 N N . THR A 1 148 ? -2.190 25.240 11.019 1.00 59.47 148 THR A N 1
ATOM 1042 C CA . THR A 1 148 ? -2.969 26.426 10.717 1.00 59.47 148 THR A CA 1
ATOM 1043 C C . THR A 1 148 ? -1.933 27.456 10.274 1.00 59.47 148 THR A C 1
ATOM 1045 O O . THR A 1 148 ? -0.925 27.622 10.975 1.00 59.47 148 THR A O 1
ATOM 1048 N N . PRO A 1 149 ? -2.076 28.089 9.092 1.00 57.59 149 PRO A N 1
ATOM 1049 C CA . PRO A 1 149 ? -1.231 29.223 8.769 1.00 57.59 149 PRO A CA 1
ATOM 1050 C C . PRO A 1 149 ? -1.314 30.135 9.984 1.00 57.59 149 PRO A C 1
ATOM 1052 O O . PRO A 1 149 ? -2.428 30.464 10.405 1.00 57.59 149 PRO A O 1
ATOM 1055 N N . ARG A 1 150 ? -0.174 30.444 10.619 1.00 55.12 150 ARG A N 1
ATOM 1056 C CA . ARG A 1 150 ? -0.150 31.439 11.689 1.00 55.12 150 ARG A CA 1
ATOM 1057 C C . ARG A 1 150 ? -0.785 32.675 11.078 1.00 55.12 150 ARG A C 1
ATOM 1059 O O . ARG A 1 150 ? -0.177 33.314 10.223 1.00 55.12 150 ARG A O 1
ATOM 1066 N N . ARG A 1 151 ? -2.037 32.950 11.444 1.00 58.69 151 ARG A N 1
ATOM 1067 C CA . ARG A 1 151 ? -2.693 34.189 11.063 1.00 58.69 151 ARG A CA 1
ATOM 1068 C C . ARG A 1 151 ? -1.786 35.265 11.658 1.00 58.69 151 ARG A C 1
ATOM 1070 O O . ARG A 1 151 ? -1.525 35.182 12.864 1.00 58.69 151 ARG A O 1
ATOM 1077 N N . PRO A 1 152 ? -1.218 36.182 10.856 1.00 66.31 152 PRO A N 1
ATOM 1078 C CA . PRO A 1 152 ? -0.486 37.292 11.435 1.00 66.31 152 PRO A CA 1
ATOM 1079 C C . PRO A 1 152 ? -1.409 37.960 12.462 1.00 66.31 152 PRO A C 1
ATOM 1081 O O . PRO A 1 152 ? -2.627 38.010 12.230 1.00 66.31 152 PRO A O 1
ATOM 1084 N N . PRO A 1 153 ? -0.877 38.382 13.623 1.00 71.31 153 PRO A N 1
ATOM 1085 C CA . PRO A 1 153 ? -1.685 39.086 14.604 1.00 71.31 153 PRO A CA 1
ATOM 1086 C C . PRO A 1 153 ? -2.404 40.249 13.905 1.00 71.31 153 PRO A C 1
ATOM 1088 O O . PRO A 1 153 ? -1.823 40.855 12.996 1.00 71.31 153 PRO A O 1
ATOM 1091 N N . PRO A 1 154 ? -3.672 40.531 14.259 1.00 74.88 154 PRO A N 1
ATOM 1092 C CA . PRO A 1 154 ? -4.370 41.678 13.698 1.00 74.88 154 PRO A CA 1
ATOM 1093 C C . PRO A 1 154 ? -3.521 42.941 13.915 1.00 74.88 154 PRO A C 1
ATOM 1095 O O . PRO A 1 154 ? -2.840 43.037 14.943 1.00 74.88 154 PRO A O 1
ATOM 1098 N N . PRO A 1 155 ? -3.514 43.887 12.956 1.00 77.12 155 PRO A N 1
ATOM 1099 C CA . PRO A 1 155 ? -2.780 45.134 13.119 1.00 77.12 155 PRO A CA 1
ATOM 1100 C C . PRO A 1 155 ? -3.225 45.834 14.412 1.00 77.12 155 PRO A C 1
ATOM 1102 O O . PRO A 1 155 ? -4.392 45.700 14.803 1.00 77.12 155 PRO A O 1
ATOM 1105 N N . PRO A 1 156 ? -2.315 46.558 15.091 1.00 78.06 156 PRO A N 1
ATOM 1106 C CA . PRO A 1 156 ? -2.677 47.311 16.282 1.00 78.06 156 PRO A CA 1
ATOM 1107 C C . PRO A 1 156 ? -3.837 48.265 15.959 1.00 78.06 156 PRO A C 1
ATOM 1109 O O . PRO A 1 156 ? -3.887 48.806 14.848 1.00 78.06 156 PRO A O 1
ATOM 1112 N N . PRO A 1 157 ? -4.781 48.464 16.897 1.00 76.50 157 PRO A N 1
ATOM 1113 C CA . PRO A 1 157 ? -5.852 49.429 16.703 1.00 76.50 157 PRO A CA 1
ATOM 1114 C C . PRO A 1 157 ? -5.252 50.818 16.426 1.00 76.50 157 PRO A C 1
ATOM 1116 O O . PRO A 1 157 ? -4.205 51.151 16.993 1.00 76.50 157 PRO A O 1
ATOM 1119 N N . PRO A 1 158 ? -5.879 51.629 15.553 1.00 76.50 158 PRO A N 1
ATOM 1120 C CA . PRO A 1 158 ? -5.424 52.991 15.315 1.00 76.50 158 PRO A CA 1
ATOM 1121 C C . PRO A 1 158 ? -5.417 53.775 16.637 1.00 76.50 158 PRO A C 1
ATOM 1123 O O . PRO A 1 158 ? -6.267 53.513 17.495 1.00 76.50 158 PRO A O 1
ATOM 1126 N N . PRO A 1 159 ? -4.485 54.731 16.819 1.00 75.75 159 PRO A N 1
ATOM 1127 C CA . PRO A 1 159 ? -4.476 55.594 17.992 1.00 75.75 159 PRO A CA 1
ATOM 1128 C C . PRO A 1 159 ? -5.859 56.216 18.192 1.00 75.75 159 PRO A C 1
ATOM 1130 O O . PRO A 1 159 ? -6.415 56.814 17.270 1.00 75.75 159 PRO A O 1
ATOM 1133 N N . SER A 1 160 ? -6.424 56.053 19.388 1.00 67.75 160 SER A N 1
ATOM 1134 C CA . SER A 1 160 ? -7.660 56.730 19.771 1.00 67.75 160 SER A CA 1
ATOM 1135 C C . SER A 1 160 ? -7.463 58.234 19.604 1.00 67.75 160 SER A C 1
ATOM 1137 O O . SER A 1 160 ? -6.518 58.791 20.169 1.00 67.75 160 SER A O 1
ATOM 1139 N N . ALA A 1 161 ? -8.335 58.882 18.826 1.00 66.00 161 ALA A N 1
ATOM 1140 C CA . ALA A 1 161 ? -8.358 60.336 18.734 1.00 66.00 161 ALA A CA 1
ATOM 1141 C C . ALA A 1 161 ? -8.451 60.933 20.152 1.00 66.00 161 ALA A C 1
ATOM 1143 O O . ALA A 1 161 ? -9.139 60.353 21.002 1.00 66.00 161 ALA A O 1
ATOM 1144 N N . PRO A 1 162 ? -7.757 62.051 20.438 1.00 60.22 162 PRO A N 1
ATOM 1145 C CA . PRO A 1 162 ? -7.867 62.694 21.737 1.00 60.22 162 PRO A CA 1
ATOM 1146 C C . PRO A 1 162 ? -9.340 63.019 22.014 1.00 60.22 162 PRO A C 1
ATOM 1148 O O . PRO A 1 162 ? -10.059 63.402 21.084 1.00 60.22 162 PRO A O 1
ATOM 1151 N N . PRO A 1 163 ? -9.810 62.854 23.262 1.00 56.97 163 PRO A N 1
ATOM 1152 C CA . PRO A 1 163 ? -11.180 63.190 23.612 1.00 56.97 163 PRO A CA 1
ATOM 1153 C C . PRO A 1 163 ? -11.441 64.654 23.253 1.00 56.97 163 PRO A C 1
ATOM 1155 O O . PRO A 1 163 ? -10.776 65.563 23.753 1.00 56.97 163 PRO A O 1
ATOM 1158 N N . VAL A 1 164 ? -12.398 64.871 22.350 1.00 57.84 164 VAL A N 1
ATOM 1159 C CA . VAL A 1 164 ? -12.931 66.200 22.060 1.00 57.84 164 VAL A CA 1
ATOM 1160 C C . VAL A 1 164 ? -13.763 66.589 23.275 1.00 57.84 164 VAL A C 1
ATOM 1162 O O . VAL A 1 164 ? -14.878 66.100 23.452 1.00 57.84 164 VAL A O 1
ATOM 1165 N N . TYR A 1 165 ? -13.201 67.413 24.155 1.00 55.28 165 TYR A N 1
ATOM 1166 C CA . TYR A 1 165 ? -13.973 67.997 25.245 1.00 55.28 165 TYR A CA 1
ATOM 1167 C C . TYR A 1 165 ? -14.979 68.995 24.652 1.00 55.28 165 TYR A C 1
ATOM 1169 O O . TYR A 1 165 ? -14.573 69.852 23.858 1.00 55.28 165 TYR A O 1
ATOM 1177 N N . PRO A 1 166 ? -16.277 68.905 24.993 1.00 62.12 166 PRO A N 1
ATOM 1178 C CA . PRO A 1 166 ? -17.225 69.949 24.631 1.00 62.12 166 PRO A CA 1
ATOM 1179 C C . PRO A 1 166 ? -16.825 71.269 25.321 1.00 62.12 166 PRO A C 1
ATOM 1181 O O . PRO A 1 166 ? -16.304 71.230 26.440 1.00 62.12 166 PRO A O 1
ATOM 1184 N N . PRO A 1 167 ? -17.050 72.435 24.687 1.00 59.81 167 PRO A N 1
ATOM 1185 C CA . PRO A 1 167 ? -16.786 73.733 25.303 1.00 59.81 167 PRO A CA 1
ATOM 1186 C C . PRO A 1 167 ? -17.515 73.858 26.648 1.00 59.81 167 PRO A C 1
ATOM 1188 O O . PRO A 1 167 ? -18.679 73.475 26.757 1.00 59.81 167 PRO A O 1
ATOM 1191 N N . ALA A 1 168 ? -16.837 74.407 27.658 1.00 59.06 168 ALA A N 1
ATOM 1192 C CA . ALA A 1 168 ? -17.298 74.466 29.049 1.00 59.06 168 ALA A CA 1
ATOM 1193 C C . ALA A 1 168 ? -18.521 75.379 29.301 1.00 59.06 168 ALA A C 1
ATOM 1195 O O . ALA A 1 168 ? -18.970 75.486 30.439 1.00 59.06 168 ALA A O 1
ATOM 1196 N N . ASP A 1 169 ? -19.090 75.988 28.257 1.00 60.59 169 ASP A N 1
ATOM 1197 C CA . ASP A 1 169 ? -20.105 77.041 28.366 1.00 60.59 169 ASP A CA 1
ATOM 1198 C C . ASP A 1 169 ? -21.513 76.606 27.912 1.00 60.59 169 ASP A C 1
ATOM 1200 O O . ASP A 1 169 ? -22.336 77.438 27.526 1.00 60.59 169 ASP A O 1
ATOM 1204 N N . LEU A 1 170 ? -21.834 75.305 27.949 1.00 54.62 170 LEU A N 1
ATOM 1205 C CA . LEU A 1 170 ? -23.209 74.853 27.708 1.00 54.62 170 LEU A CA 1
ATOM 1206 C C . LEU A 1 170 ? -24.055 74.933 28.995 1.00 54.62 170 LEU A C 1
ATOM 1208 O O . LEU A 1 170 ? -23.665 74.361 30.017 1.00 54.62 170 LEU A O 1
ATOM 1212 N N . PRO A 1 171 ? -25.227 75.602 28.971 1.00 56.44 171 PRO A N 1
ATOM 1213 C CA . PRO A 1 171 ? -26.080 75.733 30.147 1.00 56.44 171 PRO A CA 1
ATOM 1214 C C . PRO A 1 171 ? -26.620 74.363 30.624 1.00 56.44 171 PRO A C 1
ATOM 1216 O O . PRO A 1 171 ? -26.877 73.483 29.797 1.00 56.44 171 PRO A O 1
ATOM 1219 N N . PRO A 1 172 ? -26.854 74.165 31.942 1.00 56.03 172 PRO A N 1
ATOM 1220 C CA . PRO A 1 172 ? -27.121 72.851 32.558 1.00 56.03 172 PRO A CA 1
ATOM 1221 C C . PRO A 1 172 ? -28.380 72.110 32.076 1.00 56.03 172 PRO A C 1
ATOM 1223 O O . PRO A 1 172 ? -28.583 70.950 32.423 1.00 56.03 172 PRO A O 1
ATOM 1226 N N . SER A 1 173 ? -29.238 72.758 31.292 1.00 58.03 173 SER A N 1
ATOM 1227 C CA . SER A 1 173 ? -30.499 72.215 30.778 1.00 58.03 173 SER A CA 1
ATOM 1228 C C . SER A 1 173 ? -30.351 71.337 29.525 1.00 58.03 173 SER A C 1
ATOM 1230 O O . SER A 1 173 ? -31.353 70.816 29.041 1.00 58.03 173 SER A O 1
ATOM 1232 N N . ALA A 1 174 ? -29.131 71.144 29.005 1.00 57.22 174 ALA A N 1
ATOM 1233 C CA . ALA A 1 174 ? -28.868 70.350 27.798 1.00 57.22 174 ALA A CA 1
ATOM 1234 C C . ALA A 1 174 ? -28.419 68.892 28.053 1.00 57.22 174 ALA A C 1
ATOM 1236 O O . ALA A 1 174 ? -28.163 68.164 27.094 1.00 57.22 174 ALA A O 1
ATOM 1237 N N . TYR A 1 175 ? -28.327 68.435 29.308 1.00 52.75 175 TYR A N 1
ATOM 1238 C CA . TYR A 1 175 ? -27.964 67.044 29.608 1.00 52.75 175 TYR A CA 1
ATOM 1239 C C . TYR A 1 175 ? -29.215 66.145 29.667 1.00 52.75 175 TYR A C 1
ATOM 1241 O O . TYR A 1 175 ? -30.059 66.348 30.543 1.00 52.75 175 TYR A O 1
ATOM 1249 N N . PRO A 1 176 ? -29.370 65.142 28.777 1.00 58.34 176 PRO A N 1
ATOM 1250 C CA . PRO A 1 176 ? -30.449 64.165 28.895 1.00 58.34 176 PRO A CA 1
ATOM 1251 C C . PRO A 1 176 ? -30.212 63.236 30.103 1.00 58.34 176 PRO A C 1
ATOM 1253 O O . PRO A 1 176 ? -29.062 62.930 30.427 1.00 58.34 176 PRO A O 1
ATOM 1256 N N . PRO A 1 177 ? -31.276 62.769 30.786 1.00 61.28 177 PRO A N 1
ATOM 1257 C CA . PRO A 1 177 ? -31.133 61.931 31.968 1.00 61.28 177 PRO A CA 1
ATOM 1258 C C . PRO A 1 177 ? -30.483 60.572 31.637 1.00 61.28 177 PRO A C 1
ATOM 1260 O O . PRO A 1 177 ? -30.686 60.052 30.536 1.00 61.28 177 PRO A O 1
ATOM 1263 N N . PRO A 1 178 ? -29.752 59.953 32.589 1.00 59.56 178 PRO A N 1
ATOM 1264 C CA . PRO A 1 178 ? -28.768 58.887 32.332 1.00 59.56 178 PRO A CA 1
ATOM 1265 C C . PRO A 1 178 ? -29.275 57.587 31.685 1.00 59.56 178 PRO A C 1
ATOM 1267 O O . PRO A 1 178 ? -28.466 56.728 31.353 1.00 59.56 178 PRO A O 1
ATOM 1270 N N . ASN A 1 179 ? -30.589 57.421 31.509 1.00 61.91 179 ASN A N 1
ATOM 1271 C CA . ASN A 1 179 ? -31.208 56.162 31.086 1.00 61.91 179 ASN A CA 1
ATOM 1272 C C . ASN A 1 179 ? -31.970 56.265 29.753 1.00 61.91 179 ASN A C 1
ATOM 1274 O O . ASN A 1 179 ? -32.892 55.486 29.513 1.00 61.91 179 ASN A O 1
ATOM 1278 N N . ALA A 1 180 ? -31.618 57.211 28.879 1.00 55.34 180 ALA A N 1
ATOM 1279 C CA . ALA A 1 180 ? -32.173 57.232 27.528 1.00 55.34 180 ALA A CA 1
ATOM 1280 C C . ALA A 1 180 ? -31.540 56.109 26.671 1.00 55.34 180 ALA A C 1
ATOM 1282 O O . ALA A 1 180 ? -30.315 56.080 26.527 1.00 55.34 180 ALA A O 1
ATOM 1283 N N . PRO A 1 181 ? -32.326 55.174 26.100 1.00 62.34 181 PRO A N 1
ATOM 1284 C CA . PRO A 1 181 ? -31.789 54.161 25.195 1.00 62.34 181 PRO A CA 1
ATOM 1285 C C . PRO A 1 181 ? -31.253 54.809 23.905 1.00 62.34 181 PRO A C 1
ATOM 1287 O O . PRO A 1 181 ? -31.794 55.828 23.464 1.00 62.34 181 PRO A O 1
ATOM 1290 N N . PRO A 1 182 ? -30.195 54.242 23.292 1.00 56.78 182 PRO A N 1
ATOM 1291 C CA . PRO A 1 182 ? -29.532 54.850 22.143 1.00 56.78 182 PRO A CA 1
ATOM 1292 C C . PRO A 1 182 ? -30.477 54.940 20.930 1.00 56.78 182 PRO A C 1
ATOM 1294 O O . PRO A 1 182 ? -31.285 54.028 20.718 1.00 56.78 182 PRO A O 1
ATOM 1297 N N . PRO A 1 183 ? -30.396 56.019 20.130 1.00 63.62 183 PRO A N 1
ATOM 1298 C CA . PRO A 1 183 ? -31.218 56.172 18.933 1.00 63.62 183 PRO A CA 1
ATOM 1299 C C . PRO A 1 183 ? -30.875 55.092 17.892 1.00 63.62 183 PRO A C 1
ATOM 1301 O O . PRO A 1 183 ? -29.720 54.677 17.789 1.00 63.62 183 PRO A O 1
ATOM 1304 N N . ARG A 1 184 ? -31.899 54.617 17.168 1.00 51.50 184 ARG A N 1
ATOM 1305 C CA . ARG A 1 184 ? -31.774 53.615 16.093 1.00 51.50 184 ARG A CA 1
ATOM 1306 C C . ARG A 1 184 ? -30.991 54.136 14.896 1.00 51.50 184 ARG A C 1
ATOM 1308 O O . ARG A 1 184 ? -31.205 55.316 14.544 1.00 51.50 184 ARG A O 1
#

Secondary structure (DSSP, 8-state):
-HHHHHHHHHHHHHHHHTT-----S-SS--B--TT--HHHHHHHHHHHHHHHHHHTTSS-HHHHHHHHHHHHHHHHHHHHHHHHHHHHSSHHHHHHHHHHHHHHHHHHHHHHHHHHHHHHHHHHHHHHHHHHHHTT-B------------PPPPPPPPPPPPP-PPPTT--GGGPPPTTPPPP-

Radius of gyration: 35.08 Å; chains: 1; bounding box: 63×102×62 Å

Foldseek 3Di:
DVVVVVVVVVVVVVVVLPPPPDDQDAPDDWAFFPPDDPVRVVVLLVVLLCQLCVQLPVDGLSVVLSVLLVVLLVVLLVVQLVVLCVVPVDNVSSVVRSVVSNVVSNVVSNVVSVVSSVVSSVSSNVSSQVSCVVVRIGDDDPPPPPVPPPPPPPPPDPPDDPDPDDPPPDDPPPDDDPDDDDDD

pLDDT: mean 73.33, std 12.47, range [43.41, 93.69]